Protein AF-G0UWY9-F1 (afdb_monomer_lite)

InterPro domains:
  IPR032396 Spindle assembly abnormal protein 6, N-terminal [PF16531] (124-252)
  IPR038558 SAS-6, N-terminal domain superfamily [G3DSA:2.170.210.20] (121-293)

Structure (mmCIF, N/CA/C/O backbone):
data_AF-G0UWY9-F1
#
_entry.id   AF-G0UWY9-F1
#
loop_
_atom_site.group_PDB
_atom_site.id
_atom_site.type_symbol
_atom_site.label_atom_id
_atom_site.label_alt_id
_atom_site.label_comp_id
_atom_site.label_asym_id
_atom_site.label_entity_id
_atom_site.label_seq_id
_atom_site.pdbx_PDB_ins_code
_atom_site.Cartn_x
_atom_site.Cartn_y
_atom_site.Cartn_z
_atom_site.occupancy
_atom_site.B_iso_or_equiv
_atom_site.auth_seq_id
_atom_site.auth_comp_id
_atom_site.auth_asym_id
_atom_site.auth_atom_id
_atom_site.pdbx_PDB_model_num
ATOM 1 N N . MET A 1 1 ? -26.615 41.313 -4.614 1.00 36.91 1 MET A N 1
ATOM 2 C CA . MET A 1 1 ? -27.570 40.581 -3.749 1.00 36.91 1 MET A CA 1
ATOM 3 C C . MET A 1 1 ? -27.074 39.140 -3.679 1.00 36.91 1 MET A C 1
ATOM 5 O O . MET A 1 1 ? -27.216 38.441 -4.663 1.00 36.91 1 MET A O 1
ATOM 9 N N . SER A 1 2 ? -26.156 38.782 -2.776 1.00 31.06 2 SER A N 1
ATOM 10 C CA . SER A 1 2 ? -26.324 38.534 -1.326 1.00 31.06 2 SER A CA 1
ATOM 11 C C . SER A 1 2 ? -27.225 37.330 -1.018 1.00 31.06 2 SER A C 1
ATOM 13 O O . SER A 1 2 ? -28.438 37.465 -1.131 1.00 31.06 2 SER A O 1
ATOM 15 N N . LEU A 1 3 ? -26.618 36.182 -0.674 1.00 31.25 3 LEU A N 1
ATOM 16 C CA . LEU A 1 3 ? -26.679 35.470 0.628 1.00 31.25 3 LEU A CA 1
ATOM 17 C C . LEU A 1 3 ? -26.165 34.020 0.422 1.00 31.25 3 LEU A C 1
ATOM 19 O O . LEU A 1 3 ? -26.734 33.289 -0.375 1.00 31.25 3 LEU A O 1
ATOM 23 N N . MET A 1 4 ? -24.983 33.610 0.906 1.00 30.27 4 MET A N 1
ATOM 24 C CA . MET A 1 4 ? -24.550 33.293 2.288 1.00 30.27 4 MET A CA 1
ATOM 25 C C . MET A 1 4 ? -25.177 32.036 2.918 1.00 30.27 4 MET A C 1
ATOM 27 O O . MET A 1 4 ? -26.350 32.054 3.278 1.00 30.27 4 MET A O 1
ATOM 31 N N . ARG A 1 5 ? -24.328 31.018 3.152 1.00 30.06 5 ARG A N 1
ATOM 32 C CA . ARG A 1 5 ? -24.195 30.149 4.353 1.00 30.06 5 ARG A CA 1
ATOM 33 C C . ARG A 1 5 ? -23.149 29.058 4.049 1.00 30.06 5 ARG A C 1
ATOM 35 O O . ARG A 1 5 ? -23.199 28.510 2.960 1.00 30.06 5 ARG A O 1
ATOM 42 N N . SER A 1 6 ? -22.224 28.621 4.901 1.00 30.06 6 SER A N 1
ATOM 43 C CA . SER A 1 6 ? -21.611 29.110 6.145 1.00 30.06 6 SER A CA 1
ATOM 44 C C . SER A 1 6 ? -20.639 27.997 6.573 1.00 30.06 6 SER A C 1
ATOM 46 O O . SER A 1 6 ? -21.105 26.962 7.045 1.00 30.06 6 SER A O 1
ATOM 48 N N . ASP A 1 7 ? -19.330 28.198 6.401 1.00 27.45 7 ASP A N 1
ATOM 49 C CA . ASP A 1 7 ? -18.283 27.293 6.898 1.00 27.45 7 ASP A CA 1
ATOM 50 C C . ASP A 1 7 ? -17.826 27.734 8.293 1.00 27.45 7 ASP A C 1
ATOM 52 O O . ASP A 1 7 ? -17.355 28.859 8.481 1.00 27.45 7 ASP A O 1
ATOM 56 N N . LEU A 1 8 ? -17.930 26.832 9.272 1.00 25.41 8 LEU A N 1
ATOM 57 C CA . LEU A 1 8 ? -17.234 26.954 10.550 1.00 25.41 8 LEU A CA 1
ATOM 58 C C . LEU A 1 8 ? -15.781 26.490 10.367 1.00 25.41 8 LEU A C 1
ATOM 60 O O . LEU A 1 8 ? -15.515 25.296 10.256 1.00 25.41 8 LEU A O 1
ATOM 64 N N . ARG A 1 9 ? -14.832 27.431 10.395 1.00 27.50 9 ARG A N 1
ATOM 65 C CA . ARG A 1 9 ? -13.407 27.147 10.617 1.00 27.50 9 ARG A CA 1
ATOM 66 C C . ARG A 1 9 ? -13.037 27.500 12.051 1.00 27.50 9 ARG A C 1
ATOM 68 O O . ARG A 1 9 ? -13.153 28.652 12.464 1.00 27.50 9 ARG A O 1
ATOM 75 N N . VAL A 1 10 ? -12.553 26.506 12.788 1.00 25.80 10 VAL A N 1
ATOM 76 C CA . VAL A 1 10 ? -11.859 26.704 14.061 1.00 25.80 10 VAL A CA 1
ATOM 77 C C . VAL A 1 10 ? -10.438 27.174 13.746 1.00 25.80 10 VAL A C 1
ATOM 79 O O . VAL A 1 10 ? -9.642 26.448 13.158 1.00 25.80 10 VAL A O 1
ATOM 82 N N . PHE A 1 11 ? -10.148 28.421 14.110 1.00 23.73 11 PHE A N 1
ATOM 83 C CA . PHE A 1 11 ? -8.813 29.010 14.111 1.00 23.73 11 PHE A CA 1
ATOM 84 C C . PHE A 1 11 ? -8.042 28.510 15.338 1.00 23.73 11 PHE A C 1
ATOM 86 O O . PHE A 1 11 ? -8.455 28.770 16.467 1.00 23.73 11 PHE A O 1
ATOM 93 N N . VAL A 1 12 ? -6.881 27.890 15.132 1.00 25.97 12 VAL A N 1
ATOM 94 C CA . VAL A 1 12 ? -5.805 27.908 16.130 1.00 25.97 12 VAL A CA 1
ATOM 95 C C . VAL A 1 12 ? -4.639 28.671 15.519 1.00 25.97 12 VAL A C 1
ATOM 97 O O . VAL A 1 12 ? -4.024 28.257 14.543 1.00 25.97 12 VAL A O 1
ATOM 100 N N . SER A 1 13 ? -4.418 29.852 16.086 1.00 25.11 13 SER A N 1
ATOM 101 C CA . SER A 1 13 ? -3.335 30.778 15.787 1.00 25.11 13 SER A CA 1
ATOM 102 C C . SER A 1 13 ? -2.080 30.344 16.535 1.00 25.11 13 SER A C 1
ATOM 104 O O . SER A 1 13 ? -2.123 30.194 17.756 1.00 25.11 13 SER A O 1
ATOM 106 N N . LEU A 1 14 ? -0.955 30.209 15.834 1.00 27.58 14 LEU A N 1
ATOM 107 C CA . LEU A 1 14 ? 0.362 30.321 16.449 1.00 27.58 14 LEU A CA 1
ATOM 108 C C . LEU A 1 14 ? 1.242 31.221 15.583 1.00 27.58 14 LEU A C 1
ATOM 110 O O . LEU A 1 14 ? 1.467 30.996 14.398 1.00 27.58 14 LEU A O 1
ATOM 114 N N . LYS A 1 15 ? 1.631 32.318 16.229 1.00 26.02 15 LYS A N 1
ATOM 115 C CA . LYS A 1 15 ? 2.361 33.472 15.722 1.00 26.02 15 LYS A CA 1
ATOM 116 C C . LYS A 1 15 ? 3.745 33.099 15.185 1.00 26.02 15 LYS A C 1
ATOM 118 O O . LYS A 1 15 ? 4.505 32.393 15.836 1.00 26.02 15 LYS A O 1
ATOM 123 N N . THR A 1 16 ? 4.061 33.708 14.046 1.00 27.83 16 THR A N 1
ATOM 124 C CA . THR A 1 16 ? 5.343 34.332 13.676 1.00 27.83 16 THR A CA 1
ATOM 125 C C . THR A 1 16 ? 6.448 34.313 14.741 1.00 27.83 16 THR A C 1
ATOM 127 O O . THR A 1 16 ? 6.299 34.945 15.790 1.00 27.83 16 THR A O 1
ATOM 130 N N . PHE A 1 17 ? 7.609 33.748 14.396 1.00 24.89 17 PHE A N 1
ATOM 131 C CA . PHE A 1 17 ? 8.891 34.177 14.954 1.00 24.89 17 PHE A CA 1
ATOM 132 C C . PHE A 1 17 ? 9.860 34.513 13.818 1.00 24.89 17 PHE A C 1
ATOM 134 O O . PHE A 1 17 ? 10.063 33.746 12.882 1.00 24.89 17 PHE A O 1
ATOM 141 N N . THR A 1 18 ? 10.366 35.735 13.888 1.00 29.23 18 THR A N 1
ATOM 142 C CA . THR A 1 18 ? 11.193 36.436 12.914 1.00 29.23 18 THR A CA 1
ATOM 143 C C . THR A 1 18 ? 12.657 36.016 12.976 1.00 29.23 18 THR A C 1
ATOM 145 O O . THR A 1 18 ? 13.175 35.697 14.043 1.00 29.23 18 THR A O 1
ATOM 148 N N . HIS A 1 19 ? 13.314 36.121 11.819 1.00 25.02 19 HIS A N 1
ATOM 149 C CA . HIS A 1 19 ? 14.759 36.180 11.598 1.00 25.02 19 HIS A CA 1
ATOM 150 C C . HIS A 1 19 ? 15.578 36.749 12.770 1.00 25.02 19 HIS A C 1
ATOM 152 O O . HIS A 1 19 ? 15.419 37.916 13.125 1.00 25.02 19 HIS A O 1
ATOM 158 N N . THR A 1 20 ? 16.583 35.995 13.217 1.00 27.75 20 THR A N 1
ATOM 159 C CA . THR A 1 20 ? 17.831 36.557 13.748 1.00 27.75 20 THR A CA 1
ATOM 160 C C . THR A 1 20 ? 19.031 35.757 13.243 1.00 27.75 20 THR A C 1
ATOM 162 O O . THR A 1 20 ? 19.177 34.560 13.470 1.00 27.75 20 THR A O 1
ATOM 165 N N . HIS A 1 21 ? 19.888 36.467 12.512 1.00 26.27 21 HIS A N 1
ATOM 166 C CA . HIS A 1 21 ? 21.248 36.089 12.147 1.00 26.27 21 HIS A CA 1
ATOM 167 C C . HIS A 1 21 ? 22.062 35.788 13.415 1.00 26.27 21 HIS A C 1
ATOM 169 O O . HIS A 1 21 ? 22.180 36.660 14.275 1.00 26.27 21 HIS A O 1
ATOM 175 N N . PHE A 1 22 ? 22.703 34.621 13.496 1.00 25.95 22 PHE A N 1
ATOM 176 C CA . PHE A 1 22 ? 23.832 34.410 14.402 1.00 25.95 22 PHE A CA 1
ATOM 177 C C . PHE A 1 22 ? 24.992 33.772 13.641 1.00 25.95 22 PHE A C 1
ATOM 179 O O . PHE A 1 22 ? 24.919 32.650 13.152 1.00 25.95 22 PHE A O 1
ATOM 186 N N . SER A 1 23 ? 26.055 34.561 13.510 1.00 23.06 23 SER A N 1
ATOM 187 C CA . SER A 1 23 ? 27.362 34.176 12.995 1.00 23.06 23 SER A CA 1
ATOM 188 C C . SER A 1 23 ? 28.201 33.685 14.170 1.00 23.06 23 SER A C 1
ATOM 190 O O . SER A 1 23 ? 28.315 34.401 15.165 1.00 23.06 23 SER A O 1
ATOM 192 N N . PHE A 1 24 ? 28.802 32.501 14.063 1.00 25.95 24 PHE A N 1
ATOM 193 C CA . PHE A 1 24 ? 29.883 32.099 14.958 1.00 25.95 24 PHE A CA 1
ATOM 194 C C . PHE A 1 24 ? 31.107 31.683 14.147 1.00 25.95 24 PHE A C 1
ATOM 196 O O . PHE A 1 24 ? 31.077 30.759 13.337 1.00 25.95 24 PHE A O 1
ATOM 203 N N . LYS A 1 25 ? 32.178 32.449 14.365 1.00 24.44 25 LYS A N 1
ATOM 204 C CA . LYS A 1 25 ? 33.522 32.249 13.832 1.00 24.44 25 LYS A CA 1
ATOM 205 C C . LYS A 1 25 ? 34.174 31.021 14.466 1.00 24.44 25 LYS A C 1
ATOM 207 O O . LYS A 1 25 ? 34.075 30.792 15.667 1.00 24.44 25 LYS A O 1
ATOM 212 N N . SER A 1 26 ? 34.902 30.307 13.622 1.00 27.34 26 SER A N 1
ATOM 213 C CA . SER A 1 26 ? 35.856 29.241 13.910 1.00 27.34 26 SER A CA 1
ATOM 214 C C . SER A 1 26 ? 37.043 29.685 14.772 1.00 27.34 26 SER A C 1
ATOM 216 O O . SER A 1 26 ? 37.615 30.738 14.490 1.00 27.34 26 SER A O 1
ATOM 218 N N . THR A 1 27 ? 37.532 28.794 15.637 1.00 30.12 27 THR A N 1
ATOM 219 C CA . THR A 1 27 ? 38.975 28.531 15.826 1.00 30.12 27 THR A CA 1
ATOM 220 C C . THR A 1 27 ? 39.207 27.082 16.309 1.00 30.12 27 THR A C 1
ATOM 222 O O . THR A 1 27 ? 38.419 26.583 17.111 1.00 30.12 27 THR A O 1
ATOM 225 N N . PRO A 1 28 ? 40.258 26.387 15.822 1.00 34.84 28 PRO A N 1
ATOM 226 C CA . PRO A 1 28 ? 40.617 25.007 16.187 1.00 34.84 28 PRO A CA 1
ATOM 227 C C . PRO A 1 28 ? 41.744 24.972 17.235 1.00 34.84 28 PRO A C 1
ATOM 229 O O . PRO A 1 28 ? 42.422 25.982 17.371 1.00 34.84 28 PRO A O 1
ATOM 232 N N . LEU A 1 29 ? 41.990 23.833 17.911 1.00 31.11 29 LEU A N 1
ATOM 233 C CA . LEU A 1 29 ? 43.276 23.439 18.545 1.00 31.11 29 LEU A CA 1
ATOM 234 C C . LEU A 1 29 ? 43.200 21.978 19.112 1.00 31.11 29 LEU A C 1
ATOM 236 O O . LEU A 1 29 ? 42.114 21.402 19.074 1.00 31.11 29 LEU A O 1
ATOM 240 N N . PRO A 1 30 ? 44.309 21.306 19.519 1.00 34.16 30 PRO A N 1
ATOM 241 C CA . PRO A 1 30 ? 44.785 20.084 18.854 1.00 34.16 30 PRO A CA 1
ATOM 242 C C . PRO A 1 30 ? 44.953 18.823 19.748 1.00 34.16 30 PRO A C 1
ATOM 244 O O . PRO A 1 30 ? 44.785 18.860 20.960 1.00 34.16 30 PRO A O 1
ATOM 247 N N . PHE A 1 31 ? 45.328 17.719 19.081 1.00 27.53 31 PHE A N 1
ATOM 248 C CA . PHE A 1 31 ? 45.996 16.473 19.518 1.00 27.53 31 PHE A CA 1
ATOM 249 C C . PHE A 1 31 ? 46.401 16.283 20.998 1.00 27.53 31 PHE A C 1
ATOM 251 O O . PHE A 1 31 ? 47.229 17.036 21.503 1.00 27.53 31 PHE A O 1
ATOM 258 N N . LEU A 1 32 ? 46.054 15.113 21.572 1.00 29.73 32 LEU A N 1
ATOM 259 C CA . LEU A 1 32 ? 47.040 14.148 22.106 1.00 29.73 32 LEU A CA 1
ATOM 260 C C . LEU A 1 32 ? 46.450 12.756 22.436 1.00 29.73 32 LEU A C 1
ATOM 262 O O . LEU A 1 32 ? 45.406 12.613 23.060 1.00 29.73 32 LEU A O 1
ATOM 266 N N . ASN A 1 33 ? 47.207 11.752 21.985 1.00 25.34 33 ASN A N 1
ATOM 267 C CA . ASN A 1 33 ? 47.251 10.318 22.303 1.00 25.34 33 ASN A CA 1
ATOM 268 C C . ASN A 1 33 ? 46.718 9.859 23.678 1.00 25.34 33 ASN A C 1
ATOM 270 O O . ASN A 1 33 ? 47.153 10.370 24.705 1.00 25.34 33 ASN A O 1
ATOM 274 N N . SER A 1 34 ? 46.016 8.717 23.697 1.00 26.45 34 SER A N 1
ATOM 275 C CA . SER A 1 34 ? 46.290 7.656 24.681 1.00 26.45 34 SER A CA 1
ATOM 276 C C . SER A 1 34 ? 45.762 6.292 24.220 1.00 26.45 34 SER A C 1
ATOM 278 O O . SER A 1 34 ? 44.611 6.145 23.817 1.00 26.45 34 SER A O 1
ATOM 280 N N . ARG A 1 35 ? 46.644 5.290 24.289 1.00 25.66 35 ARG A N 1
ATOM 281 C CA . ARG A 1 35 ? 46.351 3.855 24.194 1.00 25.66 35 ARG A CA 1
ATOM 282 C C . ARG A 1 35 ? 45.621 3.412 25.471 1.00 25.66 35 ARG A C 1
ATOM 284 O O . ARG A 1 35 ? 46.006 3.872 26.535 1.00 25.66 35 ARG A O 1
ATOM 291 N N . TYR A 1 36 ? 44.674 2.475 25.383 1.00 28.45 36 TYR A N 1
ATOM 292 C CA . TYR A 1 36 ? 44.737 1.145 26.026 1.00 28.45 36 TYR A CA 1
ATOM 293 C C . TYR A 1 36 ? 43.405 0.369 25.915 1.00 28.45 36 TYR A C 1
ATOM 295 O O . TYR A 1 36 ? 42.333 0.901 26.166 1.00 28.45 36 TYR A O 1
ATOM 303 N N . ALA A 1 37 ? 43.565 -0.922 25.596 1.00 27.78 37 ALA A N 1
ATOM 304 C CA . ALA A 1 37 ? 42.805 -2.096 26.048 1.00 27.78 37 ALA A CA 1
ATOM 305 C C . ALA A 1 37 ? 41.308 -2.271 25.699 1.00 27.78 37 ALA A C 1
ATOM 307 O O . ALA A 1 37 ? 40.407 -1.918 26.449 1.00 27.78 37 ALA A O 1
ATOM 308 N N . SER A 1 38 ? 41.101 -2.971 24.578 1.00 25.62 38 SER A N 1
ATOM 309 C CA . SER A 1 38 ? 40.344 -4.232 24.425 1.00 25.62 38 SER A CA 1
ATOM 310 C C . SER A 1 38 ? 39.543 -4.759 25.631 1.00 25.62 38 SER A C 1
ATOM 312 O O . SER A 1 38 ? 40.122 -5.136 26.648 1.00 25.62 38 SER A O 1
ATOM 314 N N . LEU A 1 39 ? 38.234 -4.945 25.427 1.00 25.91 39 LEU A N 1
ATOM 315 C CA . LEU A 1 39 ? 37.431 -5.979 26.082 1.00 25.91 39 LEU A CA 1
ATOM 316 C C . LEU A 1 39 ? 36.555 -6.660 25.022 1.00 25.91 39 LEU A C 1
ATOM 318 O O . LEU A 1 39 ? 35.632 -6.069 24.464 1.00 25.91 39 LEU A O 1
ATOM 322 N N . HIS A 1 40 ? 36.900 -7.914 24.737 1.00 26.16 40 HIS A N 1
ATOM 323 C CA . HIS A 1 40 ? 36.117 -8.852 23.943 1.00 26.16 40 HIS A CA 1
ATOM 324 C C . HIS A 1 40 ? 34.846 -9.252 24.704 1.00 26.16 40 HIS A C 1
ATOM 326 O O . HIS A 1 40 ? 34.928 -9.747 25.826 1.00 26.16 40 HIS A O 1
ATOM 332 N N . TYR A 1 41 ? 33.687 -9.118 24.062 1.00 24.81 41 TYR A N 1
ATOM 333 C CA . TYR A 1 41 ? 32.472 -9.847 24.425 1.00 24.81 41 TYR A CA 1
ATOM 334 C C . TYR A 1 41 ? 32.408 -11.099 23.548 1.00 24.81 41 TYR A C 1
ATOM 336 O O . TYR A 1 41 ? 32.354 -10.995 22.323 1.00 24.81 41 TYR A O 1
ATOM 344 N N . THR A 1 42 ? 32.445 -12.278 24.167 1.00 27.91 42 THR A N 1
ATOM 345 C CA . THR A 1 42 ? 32.140 -13.548 23.499 1.00 27.91 42 THR A CA 1
ATOM 346 C C . THR A 1 42 ? 30.940 -14.195 24.173 1.00 27.91 42 THR A C 1
ATOM 348 O O . THR A 1 42 ? 30.778 -14.168 25.390 1.00 27.91 42 THR A O 1
ATOM 351 N N . SER A 1 43 ? 30.075 -14.690 23.301 1.00 27.62 43 SER A N 1
ATOM 352 C CA . SER A 1 43 ? 28.828 -15.413 23.497 1.00 27.62 43 SER A CA 1
ATOM 353 C C . SER A 1 43 ? 28.983 -16.671 24.351 1.00 27.62 43 SER A C 1
ATOM 355 O O . SER A 1 43 ? 29.932 -17.428 24.160 1.00 27.62 43 SER A O 1
ATOM 357 N N . PHE A 1 44 ? 27.993 -16.938 25.202 1.00 25.52 44 PHE A N 1
ATOM 358 C CA . PHE A 1 44 ? 27.823 -18.209 25.901 1.00 25.52 44 PHE A CA 1
ATOM 359 C C . PHE A 1 44 ? 26.504 -18.848 25.447 1.00 25.52 44 PHE A C 1
ATOM 361 O O . PHE A 1 44 ? 25.437 -18.512 25.948 1.00 25.52 44 PHE A O 1
ATOM 368 N N . ASP A 1 45 ? 26.610 -19.756 24.480 1.00 25.81 45 ASP A N 1
ATOM 369 C CA . ASP A 1 45 ? 25.635 -20.805 24.181 1.00 25.81 45 ASP A CA 1
ATOM 370 C C . ASP A 1 45 ? 26.358 -22.131 24.411 1.00 25.81 45 ASP A C 1
ATOM 372 O O . ASP A 1 45 ? 27.441 -22.316 23.856 1.00 25.81 45 ASP A O 1
ATOM 376 N N . SER A 1 46 ? 25.788 -23.031 25.220 1.00 30.23 46 SER A N 1
ATOM 377 C CA . SER A 1 46 ? 25.910 -24.497 25.087 1.00 30.23 46 SER A CA 1
ATOM 378 C C . SER A 1 46 ? 25.149 -25.216 26.205 1.00 30.23 46 SER A C 1
ATOM 380 O O . SER A 1 46 ? 25.572 -25.256 27.360 1.00 30.23 46 SER A O 1
ATOM 382 N N . PHE A 1 47 ? 24.032 -25.830 25.818 1.00 27.78 47 PHE A N 1
ATOM 383 C CA . PHE A 1 47 ? 23.336 -26.884 26.549 1.00 27.78 47 PHE A CA 1
ATOM 384 C C . PHE A 1 47 ? 24.203 -28.154 26.576 1.00 27.78 47 PHE A C 1
ATOM 386 O O . PHE A 1 47 ? 24.500 -28.729 25.531 1.00 27.78 47 PHE A O 1
ATOM 393 N N . GLY A 1 48 ? 24.584 -28.603 27.773 1.00 27.00 48 GLY A N 1
ATOM 394 C CA . GLY A 1 48 ? 25.235 -29.892 28.005 1.00 27.00 48 GLY A CA 1
ATOM 395 C C . GLY A 1 48 ? 24.251 -30.900 28.595 1.00 27.00 48 GLY A C 1
ATOM 396 O O . GLY A 1 48 ? 23.720 -30.693 29.684 1.00 27.00 48 GLY A O 1
ATOM 397 N N . ALA A 1 49 ? 24.017 -31.990 27.867 1.00 28.72 49 ALA A N 1
ATOM 398 C CA . ALA A 1 49 ? 23.287 -33.164 28.323 1.00 28.72 49 ALA A CA 1
ATOM 399 C C . ALA A 1 49 ? 24.032 -33.869 29.472 1.00 28.72 49 ALA A C 1
ATOM 401 O O . ALA A 1 49 ? 25.245 -34.061 29.394 1.00 28.72 49 ALA A O 1
ATOM 402 N N . PHE A 1 50 ? 23.307 -34.306 30.507 1.00 24.73 50 PHE A N 1
ATOM 403 C CA . PHE A 1 50 ? 23.856 -35.134 31.584 1.00 24.73 50 PHE A CA 1
ATOM 404 C C . PHE A 1 50 ? 23.051 -36.430 31.724 1.00 24.73 50 PHE A C 1
ATOM 406 O O . PHE A 1 50 ? 21.860 -36.419 32.035 1.00 24.73 50 PHE A O 1
ATOM 413 N N . GLN A 1 51 ? 23.725 -37.549 31.451 1.00 27.03 51 GLN A N 1
ATOM 414 C CA . GLN A 1 51 ? 23.252 -38.910 31.687 1.00 27.03 51 GLN A CA 1
ATOM 415 C C . GLN A 1 51 ? 23.174 -39.198 33.191 1.00 27.03 51 GLN A C 1
ATOM 417 O O . GLN A 1 51 ? 24.097 -38.895 33.945 1.00 27.03 51 GLN A O 1
ATOM 422 N N . ILE A 1 52 ? 22.096 -39.861 33.612 1.00 28.34 52 ILE A N 1
ATOM 423 C CA . ILE A 1 52 ? 21.933 -40.401 34.963 1.00 28.34 52 ILE A CA 1
ATOM 424 C C . ILE A 1 52 ? 22.424 -41.851 34.955 1.00 28.34 52 ILE A C 1
ATOM 426 O O . ILE A 1 52 ? 21.868 -42.695 34.255 1.00 28.34 52 ILE A O 1
ATOM 430 N N . SER A 1 53 ? 23.455 -42.134 35.754 1.00 24.94 53 SER A N 1
ATOM 431 C CA . SER A 1 53 ? 23.877 -43.492 36.106 1.00 24.94 53 SER A CA 1
ATOM 432 C C . SER A 1 53 ? 23.458 -43.801 37.545 1.00 24.94 53 SER A C 1
ATOM 434 O O . SER A 1 53 ? 23.614 -42.982 38.449 1.00 24.94 53 SER A O 1
ATOM 436 N N . SER A 1 54 ? 22.919 -44.998 37.733 1.00 30.62 54 SER A N 1
ATOM 437 C CA . SER A 1 54 ? 22.424 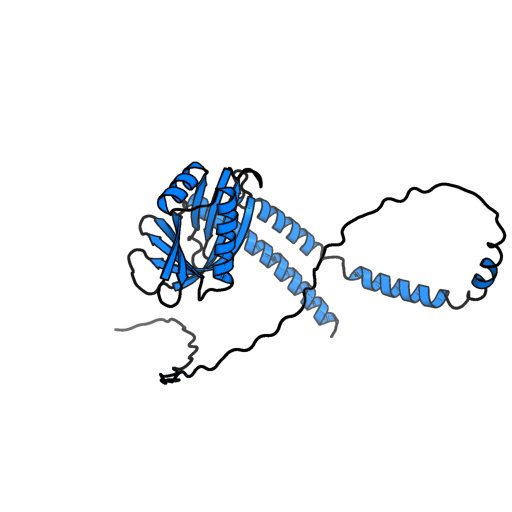-45.570 38.981 1.00 30.62 54 SER A CA 1
ATOM 438 C C . SER A 1 54 ? 23.539 -46.000 39.941 1.00 30.62 54 SER A C 1
ATOM 440 O O . SER A 1 54 ? 24.423 -46.755 39.533 1.00 30.62 54 SER A O 1
ATOM 442 N N . ARG A 1 55 ? 23.413 -45.698 41.244 1.00 26.62 55 ARG A N 1
ATOM 443 C CA . ARG A 1 55 ? 23.851 -46.619 42.313 1.00 26.62 55 ARG A CA 1
ATOM 444 C C . ARG A 1 55 ? 23.238 -46.284 43.678 1.00 26.62 55 ARG A C 1
ATOM 446 O O . ARG A 1 55 ? 23.127 -45.130 44.065 1.00 26.62 55 ARG A O 1
ATOM 453 N N . TRP A 1 56 ? 22.827 -47.346 44.361 1.00 33.31 56 TRP A N 1
ATOM 454 C CA . TRP A 1 56 ? 22.124 -47.416 45.642 1.00 33.31 56 TRP A CA 1
ATOM 455 C C . TRP A 1 56 ? 22.999 -47.030 46.845 1.00 33.31 56 TRP A C 1
ATOM 457 O O . TRP A 1 56 ? 24.173 -47.382 46.834 1.00 33.31 56 TRP A O 1
ATOM 467 N N . HIS A 1 57 ? 22.410 -46.443 47.904 1.00 32.19 57 HIS A N 1
ATOM 468 C CA . HIS A 1 57 ? 22.625 -46.862 49.306 1.00 32.19 57 HIS A CA 1
ATOM 469 C C . HIS A 1 57 ? 21.631 -46.222 50.317 1.00 32.19 57 HIS A C 1
ATOM 471 O O . HIS A 1 57 ? 21.621 -45.017 50.532 1.00 32.19 57 HIS A O 1
ATOM 477 N N . THR A 1 58 ? 20.875 -47.110 50.984 1.00 42.84 58 THR A N 1
ATOM 478 C CA . THR A 1 58 ? 20.345 -47.115 52.379 1.00 42.84 58 THR A CA 1
ATOM 479 C C . THR A 1 58 ? 19.284 -46.106 52.891 1.00 42.84 58 THR A C 1
ATOM 481 O O . THR A 1 58 ? 19.447 -44.902 52.715 1.00 42.84 58 THR A O 1
ATOM 484 N N . PRO A 1 59 ? 18.247 -46.569 53.642 1.00 43.94 59 PRO A N 1
ATOM 485 C CA . PRO A 1 59 ? 17.174 -45.743 54.200 1.00 43.94 59 PRO A CA 1
ATOM 486 C C . PRO A 1 59 ? 17.290 -45.601 55.730 1.00 43.94 59 PRO A C 1
ATOM 488 O O . PRO A 1 59 ? 16.868 -46.490 56.462 1.00 43.94 59 PRO A O 1
ATOM 491 N N . VAL A 1 60 ? 17.840 -44.498 56.248 1.00 47.06 60 VAL A N 1
ATOM 492 C CA . VAL A 1 60 ? 17.764 -44.209 57.705 1.00 47.06 60 VAL A CA 1
ATOM 493 C C . VAL A 1 60 ? 17.448 -42.737 58.022 1.00 47.06 60 VAL A C 1
ATOM 495 O O . VAL A 1 60 ? 17.143 -42.394 59.156 1.00 47.06 60 VAL A O 1
ATOM 498 N N . THR A 1 61 ? 17.385 -41.840 57.039 1.00 46.44 61 THR A N 1
ATOM 499 C CA . THR A 1 61 ? 17.174 -40.399 57.295 1.00 46.44 61 THR A CA 1
ATOM 500 C C . THR A 1 61 ? 15.730 -39.909 57.138 1.00 46.44 61 THR A C 1
ATOM 502 O O . THR A 1 61 ? 15.464 -38.733 57.374 1.00 46.44 61 THR A O 1
ATOM 505 N N . LEU A 1 62 ? 14.766 -40.780 56.812 1.00 42.66 62 LEU A N 1
ATOM 506 C CA . LEU A 1 62 ? 13.376 -40.361 56.555 1.00 42.66 62 LEU A CA 1
ATOM 507 C C . LEU A 1 62 ? 12.497 -40.218 57.814 1.00 42.66 62 LEU A C 1
ATOM 509 O O . LEU A 1 62 ? 11.430 -39.617 57.749 1.00 42.66 62 LEU A O 1
ATOM 513 N N . ILE A 1 63 ? 12.929 -40.738 58.967 1.00 47.69 63 ILE A N 1
ATOM 514 C CA . ILE A 1 63 ? 12.102 -40.756 60.191 1.00 47.69 63 ILE A CA 1
ATOM 515 C C . ILE A 1 63 ? 12.305 -39.483 61.037 1.00 47.69 63 ILE A C 1
ATOM 517 O O . ILE A 1 63 ? 11.400 -39.063 61.753 1.00 47.69 63 ILE A O 1
ATOM 521 N N . ALA A 1 64 ? 13.437 -38.787 60.888 1.00 43.16 64 ALA A N 1
ATOM 522 C CA . ALA A 1 64 ? 13.724 -37.568 61.653 1.00 43.16 64 ALA A CA 1
ATOM 523 C C . ALA A 1 64 ? 13.020 -36.305 61.112 1.00 43.16 64 ALA A C 1
ATOM 525 O O . ALA A 1 64 ? 12.814 -35.350 61.855 1.00 43.16 64 ALA A O 1
ATOM 526 N N . LEU A 1 65 ? 12.601 -36.298 59.842 1.00 43.31 65 LEU A N 1
ATOM 527 C CA . LEU A 1 65 ? 11.905 -35.159 59.221 1.00 43.31 65 LEU A CA 1
ATOM 528 C C . LEU A 1 65 ? 10.378 -35.206 59.393 1.00 43.31 65 LEU A C 1
ATOM 530 O O . LEU A 1 65 ? 9.714 -34.181 59.257 1.00 43.31 65 LEU A O 1
ATOM 534 N N . LEU A 1 66 ? 9.818 -36.364 59.762 1.00 44.03 66 LEU A N 1
ATOM 535 C CA . LEU A 1 66 ? 8.373 -36.529 59.951 1.00 44.03 66 LEU A CA 1
ATOM 536 C C . LEU A 1 66 ? 7.877 -36.001 61.311 1.00 44.03 66 LEU A C 1
ATOM 538 O O . LEU A 1 66 ? 6.705 -35.662 61.449 1.00 44.03 66 LEU A O 1
ATOM 542 N N . HIS A 1 67 ? 8.761 -35.873 62.306 1.00 46.72 67 HIS A N 1
ATOM 543 C CA . HIS A 1 67 ? 8.386 -35.404 63.645 1.00 46.72 67 HIS A CA 1
ATOM 544 C C . HIS A 1 67 ? 8.325 -33.875 63.789 1.00 46.72 67 HIS A C 1
ATOM 546 O O . HIS A 1 67 ? 7.660 -33.381 64.697 1.00 46.72 67 HIS A O 1
ATOM 552 N N . ILE A 1 68 ? 8.951 -33.116 62.884 1.00 46.72 68 ILE A N 1
ATOM 553 C CA . ILE A 1 68 ? 8.930 -31.641 62.918 1.00 46.72 68 ILE A CA 1
ATOM 554 C C . ILE A 1 68 ? 7.665 -31.079 62.241 1.00 46.72 68 ILE A C 1
ATOM 556 O O . ILE A 1 68 ? 7.208 -29.992 62.582 1.00 46.72 68 ILE A O 1
ATOM 560 N N . LEU A 1 69 ? 7.023 -31.844 61.352 1.00 45.56 69 LEU A N 1
ATOM 561 C CA . LEU A 1 69 ? 5.800 -31.416 60.658 1.00 45.56 69 LEU A CA 1
ATOM 562 C C . LEU A 1 69 ? 4.506 -31.618 61.468 1.00 45.56 69 LEU A C 1
ATOM 564 O O . LEU A 1 69 ? 3.471 -31.066 61.103 1.00 45.56 69 LEU A O 1
ATOM 568 N N . LEU A 1 70 ? 4.549 -32.353 62.585 1.00 48.34 70 LEU A N 1
ATOM 569 C CA . LEU A 1 70 ? 3.357 -32.692 63.378 1.00 48.34 70 LEU A CA 1
ATOM 570 C C . LEU A 1 70 ? 3.028 -31.707 64.516 1.00 48.34 70 LEU A C 1
ATOM 572 O O . LEU A 1 70 ? 1.979 -31.848 65.137 1.00 48.34 70 LEU A O 1
ATOM 576 N N . PHE A 1 71 ? 3.854 -30.683 64.765 1.00 44.75 71 PHE A N 1
ATOM 577 C CA . PHE A 1 71 ? 3.632 -29.723 65.865 1.00 44.75 71 PHE A CA 1
ATOM 578 C C . PHE A 1 71 ? 3.134 -28.323 65.448 1.00 44.75 71 PHE A C 1
ATOM 580 O O . PHE A 1 71 ? 2.895 -27.483 66.311 1.00 44.75 71 PHE A O 1
ATOM 587 N N . CYS A 1 72 ? 2.890 -28.066 64.157 1.00 44.28 72 CYS A N 1
ATOM 588 C CA . CYS A 1 72 ? 2.389 -26.767 63.660 1.00 44.28 72 CYS A CA 1
ATOM 589 C C . CYS A 1 72 ? 0.936 -26.800 63.142 1.00 44.28 72 CYS A C 1
ATOM 591 O O . CYS A 1 72 ? 0.543 -25.964 62.328 1.00 44.28 72 CYS A O 1
ATOM 593 N N . PHE A 1 73 ? 0.120 -27.751 63.605 1.00 48.56 73 PHE A N 1
ATOM 594 C CA . PHE A 1 73 ? -1.190 -28.044 63.010 1.00 48.56 73 PHE A CA 1
ATOM 595 C C . PHE A 1 73 ? -2.457 -27.367 63.595 1.00 48.56 73 PHE A C 1
ATOM 597 O O . PHE A 1 73 ? -3.542 -27.830 63.247 1.00 48.56 73 PHE A O 1
ATOM 604 N N . PRO A 1 74 ? -2.421 -26.261 64.380 1.00 43.97 74 PRO A N 1
ATOM 605 C CA . PRO A 1 74 ? -3.646 -25.486 64.611 1.00 43.97 74 PRO A CA 1
ATOM 606 C C . PRO A 1 74 ? -3.662 -24.086 63.972 1.00 43.97 74 PRO A C 1
ATOM 608 O O . PRO A 1 74 ? -4.697 -23.433 64.034 1.00 43.97 74 PRO A O 1
ATOM 611 N N . LEU A 1 75 ? -2.585 -23.611 63.324 1.00 46.56 75 LEU A N 1
ATOM 612 C CA . LEU A 1 75 ? -2.584 -22.283 62.670 1.00 46.56 75 LEU A CA 1
ATOM 613 C C . LEU A 1 75 ? -2.812 -22.306 61.146 1.00 46.56 75 LEU A C 1
ATOM 615 O O . LEU A 1 75 ? -3.056 -21.259 60.549 1.00 46.56 75 LEU A O 1
ATOM 619 N N . PHE A 1 76 ? -2.766 -23.474 60.500 1.00 41.50 76 PHE A N 1
ATOM 620 C CA . PHE A 1 76 ? -2.821 -23.565 59.032 1.00 41.50 76 PHE A CA 1
ATOM 621 C C . PHE A 1 76 ? -4.249 -23.614 58.452 1.00 41.50 76 PHE A C 1
ATOM 623 O O . PHE A 1 76 ? -4.470 -23.323 57.275 1.00 41.50 76 PHE A O 1
ATOM 630 N N . THR A 1 77 ? -5.247 -23.923 59.279 1.00 47.50 77 THR A N 1
ATOM 631 C CA . THR A 1 77 ? -6.662 -23.986 58.876 1.00 47.50 77 THR A CA 1
ATOM 632 C C . THR A 1 77 ? -7.343 -22.618 58.804 1.00 47.50 77 THR A C 1
ATOM 634 O O . THR A 1 77 ? -8.375 -22.497 58.152 1.00 47.50 77 THR A O 1
ATOM 637 N N . PHE A 1 78 ? -6.758 -21.563 59.384 1.00 46.03 78 PHE A N 1
ATOM 638 C CA . PHE A 1 78 ? -7.320 -20.207 59.296 1.00 46.03 78 PHE A CA 1
ATOM 639 C C . PHE A 1 78 ? -6.819 -19.425 58.065 1.00 46.03 78 PHE A C 1
ATOM 641 O O . PHE A 1 78 ? -7.534 -18.588 57.521 1.00 46.03 78 PHE A O 1
ATOM 648 N N . ILE A 1 79 ? -5.615 -19.734 57.569 1.00 48.06 79 ILE A N 1
ATOM 649 C CA . ILE A 1 79 ? -5.009 -19.050 56.410 1.00 48.06 79 ILE A CA 1
ATOM 650 C C . ILE A 1 79 ? -5.499 -19.651 55.082 1.00 48.06 79 ILE A C 1
ATOM 652 O O . ILE A 1 79 ? -5.669 -18.934 54.097 1.00 48.06 79 ILE A O 1
ATOM 656 N N . THR A 1 80 ? -5.808 -20.949 55.058 1.00 49.28 80 THR A N 1
ATOM 657 C CA . THR A 1 80 ? -6.311 -21.637 53.857 1.00 49.28 80 THR A CA 1
ATOM 658 C C . THR A 1 80 ? -7.745 -21.237 53.496 1.00 49.28 80 THR A C 1
ATOM 660 O O . THR A 1 80 ? -8.039 -21.092 52.312 1.00 49.28 80 THR A O 1
ATOM 663 N N . GLY A 1 81 ? -8.602 -20.940 54.482 1.00 44.06 81 GLY A N 1
ATOM 664 C CA . GLY A 1 81 ? -9.964 -20.440 54.241 1.00 44.06 81 GLY A CA 1
ATOM 665 C C . GLY A 1 81 ? -10.012 -19.023 53.653 1.00 44.06 81 GLY A C 1
ATOM 666 O O . GLY A 1 81 ? -10.814 -18.745 52.757 1.00 44.06 81 GLY A O 1
ATOM 667 N N . LEU A 1 82 ? -9.110 -18.136 54.094 1.00 45.53 82 LEU A N 1
ATOM 668 C CA . LEU A 1 82 ? -9.020 -16.766 53.577 1.00 45.53 82 LEU A CA 1
ATOM 669 C C . LEU A 1 82 ? -8.435 -16.730 52.154 1.00 45.53 82 LEU A C 1
ATOM 671 O O . LEU A 1 82 ? -8.876 -15.936 51.326 1.00 45.53 82 LEU A O 1
ATOM 675 N N . PHE A 1 83 ? -7.501 -17.636 51.839 1.00 42.47 83 PHE A N 1
ATOM 676 C CA . PHE A 1 83 ? -6.942 -17.764 50.491 1.00 42.47 83 PHE A CA 1
ATOM 677 C C . PHE A 1 83 ? -7.947 -18.342 49.489 1.00 42.47 83 PHE A C 1
ATOM 679 O O . PHE A 1 83 ? -8.012 -17.861 48.362 1.00 42.47 83 PHE A O 1
ATOM 686 N N . THR A 1 84 ? -8.798 -19.298 49.879 1.00 49.16 84 THR A N 1
ATOM 687 C CA . THR A 1 84 ? -9.867 -19.778 48.985 1.00 49.16 84 THR A CA 1
ATOM 688 C C . THR A 1 84 ? -10.935 -18.717 48.721 1.00 49.16 84 THR A C 1
ATOM 690 O O . THR A 1 84 ? -11.408 -18.612 47.594 1.00 49.16 84 THR A O 1
ATOM 693 N N . ALA A 1 85 ? -11.266 -17.864 49.696 1.00 45.31 85 ALA A N 1
ATOM 694 C CA . ALA A 1 85 ? -12.213 -16.767 49.480 1.00 45.31 85 ALA A CA 1
ATOM 695 C C . ALA A 1 85 ? -11.633 -15.652 48.585 1.00 45.31 85 ALA A C 1
ATOM 697 O O . ALA A 1 85 ? -12.340 -15.118 47.729 1.00 45.31 85 ALA A O 1
ATOM 698 N N . LEU A 1 86 ? -10.336 -15.338 48.715 1.00 43.38 86 LEU A N 1
ATOM 699 C CA . LEU A 1 86 ? -9.676 -14.348 47.855 1.00 43.38 86 LEU A CA 1
ATOM 700 C C . LEU A 1 86 ? -9.460 -14.867 46.422 1.00 43.38 86 LEU A C 1
ATOM 702 O O . LEU A 1 86 ? -9.627 -14.112 45.467 1.00 43.38 86 LEU A O 1
ATOM 706 N N . VAL A 1 87 ? -9.141 -16.155 46.250 1.00 42.47 87 VAL A N 1
ATOM 707 C CA . VAL A 1 87 ? -8.956 -16.772 44.924 1.00 42.47 87 VAL A CA 1
ATOM 708 C C . VAL A 1 87 ? -10.291 -16.944 44.191 1.00 42.47 87 VAL A C 1
ATOM 710 O O . VAL A 1 87 ? -10.342 -16.730 42.983 1.00 42.47 87 VAL A O 1
ATOM 713 N N . VAL A 1 88 ? -11.393 -17.225 44.896 1.00 41.41 88 VAL A N 1
ATOM 714 C CA . VAL A 1 88 ? -12.735 -17.289 44.281 1.00 41.41 88 VAL A CA 1
ATOM 715 C C . VAL A 1 88 ? -13.250 -15.897 43.886 1.00 41.41 88 VAL A C 1
ATOM 717 O O . VAL A 1 88 ? -13.906 -15.765 42.856 1.00 41.41 88 VAL A O 1
ATOM 720 N N . SER A 1 89 ? -12.888 -14.841 44.622 1.00 41.22 89 SER A N 1
ATOM 721 C CA . SER A 1 89 ? -13.212 -13.460 44.225 1.00 41.22 89 SER A CA 1
ATOM 722 C C . SER A 1 89 ? -12.354 -12.971 43.043 1.00 41.22 89 SER A C 1
ATOM 724 O O . SER A 1 89 ? -12.837 -12.257 42.168 1.00 41.22 89 SER A O 1
ATOM 726 N N . CYS A 1 90 ? -11.097 -13.424 42.948 1.00 37.09 90 CYS A N 1
ATOM 727 C CA . CYS A 1 90 ? -10.186 -13.054 41.859 1.00 37.09 90 CYS A CA 1
ATOM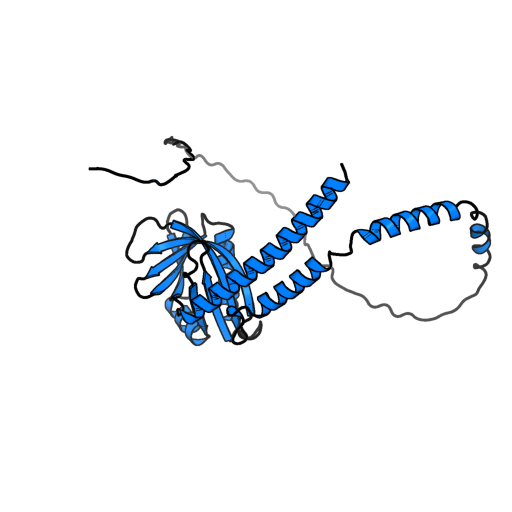 728 C C . CYS A 1 90 ? -10.444 -13.840 40.553 1.00 37.09 90 CYS A C 1
ATOM 730 O O . CYS A 1 90 ? -10.233 -13.317 39.461 1.00 37.09 90 CYS A O 1
ATOM 732 N N . ALA A 1 91 ? -10.982 -15.062 40.637 1.00 34.91 91 ALA A N 1
ATOM 733 C CA . ALA A 1 91 ? -11.374 -15.856 39.466 1.00 34.91 91 ALA A CA 1
ATOM 734 C C . ALA A 1 91 ? -12.638 -15.334 38.750 1.00 34.91 91 ALA A C 1
ATOM 736 O O . ALA A 1 91 ? -12.915 -15.739 37.624 1.00 34.91 91 ALA A O 1
ATOM 737 N N . CYS A 1 92 ? -13.396 -14.422 39.367 1.00 37.16 92 CYS A N 1
ATOM 738 C CA . CYS A 1 92 ? -14.596 -13.843 38.756 1.00 37.16 92 CYS A CA 1
ATOM 739 C C . CYS A 1 92 ? -14.289 -12.650 37.822 1.00 37.16 92 CYS A C 1
ATOM 741 O O . CYS A 1 92 ? -15.167 -12.185 37.103 1.00 37.16 92 CYS A O 1
ATOM 743 N N . VAL A 1 93 ? -13.041 -12.159 37.788 1.00 41.16 93 VAL A N 1
ATOM 744 C CA . VAL A 1 93 ? -12.656 -10.968 37.000 1.00 41.16 93 VAL A CA 1
ATOM 745 C C . VAL A 1 93 ? -12.143 -11.315 35.591 1.00 41.16 93 VAL A C 1
ATOM 747 O O . VAL A 1 93 ? -11.944 -10.424 34.771 1.00 41.16 93 VAL A O 1
ATOM 750 N N . THR A 1 94 ? -11.986 -12.597 35.243 1.00 43.59 94 THR A N 1
ATOM 751 C CA . THR A 1 94 ? -11.494 -13.016 33.912 1.00 43.59 94 THR A CA 1
ATOM 752 C C . THR A 1 94 ? -12.494 -13.829 33.091 1.00 43.59 94 THR A C 1
ATOM 754 O O . THR A 1 94 ? -12.114 -14.449 32.099 1.00 43.59 94 THR A O 1
ATOM 757 N N . MET A 1 95 ? -13.786 -13.798 33.428 1.00 46.81 95 MET A N 1
ATOM 758 C CA . MET A 1 95 ? -14.807 -14.159 32.445 1.00 46.81 95 MET A CA 1
ATOM 759 C C . MET A 1 95 ? -15.020 -12.956 31.531 1.00 46.81 95 MET A C 1
ATOM 761 O O . MET A 1 95 ? -15.793 -12.057 31.846 1.00 46.81 95 MET A O 1
ATOM 765 N N . GLY A 1 96 ? -14.280 -12.911 30.419 1.00 57.22 96 GLY A N 1
ATOM 766 C CA . GLY A 1 96 ? -14.571 -11.966 29.344 1.00 57.22 96 GLY A CA 1
ATOM 767 C C . GLY A 1 96 ? -16.055 -12.061 28.992 1.00 57.22 96 GLY A C 1
ATOM 768 O O . GLY A 1 96 ? -16.566 -13.168 28.817 1.00 57.22 96 GLY A O 1
ATOM 769 N N . ASP A 1 97 ? -16.743 -10.916 28.957 1.00 74.94 97 ASP A N 1
ATOM 770 C CA . ASP A 1 97 ? -18.171 -10.836 28.642 1.00 74.94 97 ASP A CA 1
ATOM 771 C C . ASP A 1 97 ? -18.478 -11.743 27.433 1.00 74.94 97 ASP A C 1
ATOM 773 O O . ASP A 1 97 ? -17.840 -11.583 26.387 1.00 74.94 97 ASP A O 1
ATOM 777 N N . PRO A 1 98 ? -19.440 -12.684 27.515 1.00 80.62 98 PRO A N 1
ATOM 778 C CA . PRO A 1 98 ? -19.708 -13.637 26.432 1.00 80.62 98 PRO A CA 1
ATOM 779 C C . PRO A 1 98 ? -20.071 -12.929 25.118 1.00 80.62 98 PRO A C 1
ATOM 781 O O . PRO A 1 98 ? -19.801 -13.435 24.030 1.00 80.62 98 PRO A O 1
ATOM 784 N N . LEU A 1 99 ? -20.624 -11.716 25.222 1.00 83.44 99 LEU A N 1
ATOM 785 C CA . LEU A 1 99 ? -20.876 -10.824 24.094 1.00 83.44 99 LEU A CA 1
ATOM 786 C C . LEU A 1 99 ? -19.584 -10.308 23.447 1.00 83.44 99 LEU A C 1
ATOM 788 O O . LEU A 1 99 ? -19.505 -10.260 22.225 1.00 83.44 99 LEU A O 1
ATOM 792 N N . VAL A 1 100 ? -18.567 -9.949 24.234 1.00 85.00 100 VAL A N 1
ATOM 793 C CA . VAL A 1 100 ? -17.265 -9.502 23.713 1.00 85.00 100 VAL A CA 1
ATOM 794 C C . VAL A 1 100 ? -16.567 -10.654 22.996 1.00 85.00 100 VAL A C 1
ATOM 796 O O . VAL A 1 100 ? -16.097 -10.464 21.881 1.00 85.00 100 VAL A O 1
ATOM 799 N N . VAL A 1 101 ? -16.590 -11.861 23.570 1.00 86.94 101 VAL A N 1
ATOM 800 C CA . VAL A 1 101 ? -16.008 -13.061 22.942 1.00 86.94 101 VAL A CA 1
ATOM 801 C C . VAL A 1 101 ? -16.679 -13.376 21.600 1.00 86.94 101 VAL A C 1
ATOM 803 O O . VAL A 1 101 ? -16.003 -13.691 20.620 1.00 86.94 101 VAL A O 1
ATOM 806 N N . GLN A 1 102 ? -18.008 -13.265 21.529 1.00 88.38 102 GLN A N 1
ATOM 807 C CA . GLN A 1 102 ? -18.735 -13.460 20.276 1.00 88.38 102 GLN A CA 1
ATOM 808 C C . GLN A 1 102 ? -18.377 -12.384 19.240 1.00 88.38 102 GLN A C 1
ATOM 810 O O . GLN A 1 102 ? -18.075 -12.719 18.097 1.00 88.38 102 GLN A O 1
ATOM 815 N N . LEU A 1 103 ? -18.340 -11.111 19.639 1.00 88.38 103 LEU A N 1
ATOM 816 C CA . LEU A 1 103 ? -17.969 -10.012 18.746 1.00 88.38 103 LEU A CA 1
ATOM 817 C C . LEU A 1 103 ? -16.522 -10.129 18.244 1.00 88.38 103 LEU A C 1
ATOM 819 O O . LEU A 1 103 ? -16.253 -9.818 17.088 1.00 88.38 103 LEU A O 1
ATOM 823 N N . GLU A 1 104 ? -15.592 -10.607 19.072 1.00 88.50 104 GLU A N 1
ATOM 824 C CA . GLU A 1 104 ? -14.213 -10.897 18.660 1.00 88.50 104 GLU A CA 1
ATOM 825 C C . GLU A 1 104 ? -14.149 -12.020 17.621 1.00 88.50 104 GLU A C 1
ATOM 827 O O . GLU A 1 104 ? -13.369 -11.943 16.669 1.00 88.50 104 GLU A O 1
ATOM 832 N N . LYS A 1 105 ? -14.979 -13.058 17.770 1.00 88.69 105 LYS A N 1
ATOM 833 C CA . LYS A 1 105 ? -15.088 -14.134 16.781 1.00 88.69 105 LYS A CA 1
ATOM 834 C C . LYS A 1 105 ? -15.641 -13.615 15.454 1.00 88.69 105 LYS A C 1
ATOM 836 O O . LYS A 1 105 ? -15.083 -13.934 14.404 1.00 88.69 105 LYS A O 1
ATOM 841 N N . ASP A 1 106 ? -16.688 -12.796 15.509 1.00 87.25 106 ASP A N 1
ATOM 842 C CA . ASP A 1 106 ? -17.287 -12.171 14.328 1.00 87.25 106 ASP A CA 1
ATOM 843 C C . ASP A 1 106 ? -16.285 -11.228 13.642 1.00 87.25 106 ASP A C 1
ATOM 845 O O . ASP A 1 106 ? -16.155 -11.233 12.419 1.00 87.25 106 ASP A O 1
ATOM 849 N N . PHE A 1 107 ? -15.498 -10.480 14.419 1.00 88.69 107 PHE A N 1
ATOM 850 C CA . PHE A 1 107 ? -14.436 -9.619 13.902 1.00 88.69 107 PHE A CA 1
ATOM 851 C C . PHE A 1 107 ? -13.341 -10.411 13.175 1.00 88.69 107 PHE A C 1
ATOM 853 O O . PHE A 1 107 ? -12.986 -10.057 12.053 1.00 88.69 107 PHE A O 1
ATOM 860 N N . ARG A 1 108 ? -12.865 -11.527 13.742 1.00 88.56 108 ARG A N 1
ATOM 861 C CA . ARG A 1 108 ? -11.882 -12.401 13.069 1.00 88.56 108 ARG A CA 1
ATOM 862 C C . ARG A 1 108 ? -12.414 -12.996 11.767 1.00 88.56 108 ARG A C 1
ATOM 864 O O . ARG A 1 108 ? -11.659 -13.134 10.810 1.00 88.56 108 ARG A O 1
ATOM 871 N N . ALA A 1 109 ? -13.698 -13.354 11.721 1.00 88.19 109 ALA A N 1
ATOM 872 C CA . ALA A 1 109 ? -14.324 -13.844 10.494 1.00 88.19 109 ALA A CA 1
ATOM 873 C C . ALA A 1 109 ? -14.336 -12.761 9.402 1.00 88.19 109 ALA A C 1
ATOM 875 O O . ALA A 1 109 ? -14.076 -13.060 8.238 1.00 88.19 109 ALA A O 1
ATOM 876 N N . ILE A 1 110 ? -14.568 -11.500 9.783 1.00 88.12 110 ILE A N 1
ATOM 877 C CA . ILE A 1 110 ? -14.486 -10.367 8.858 1.00 88.12 110 ILE A CA 1
ATOM 878 C C . ILE A 1 110 ? -13.048 -10.182 8.367 1.00 88.12 110 ILE A C 1
ATOM 880 O O . ILE A 1 110 ? -12.852 -10.080 7.162 1.00 88.12 110 ILE A O 1
ATOM 884 N N . GLU A 1 111 ? -12.038 -10.212 9.241 1.00 85.50 111 GLU A N 1
ATOM 885 C CA . GLU A 1 111 ? -10.625 -10.086 8.834 1.00 85.50 111 GLU A CA 1
ATOM 886 C C . GLU A 1 111 ? -10.191 -11.171 7.833 1.00 85.50 111 GLU A C 1
ATOM 888 O O . GLU A 1 111 ? -9.425 -10.900 6.912 1.00 85.50 111 GLU A O 1
ATOM 893 N N . GLN A 1 112 ? -10.716 -12.392 7.960 1.00 85.00 112 GLN A N 1
ATOM 894 C CA . GLN A 1 112 ? -10.464 -13.477 7.000 1.00 85.00 112 GLN A CA 1
ATOM 895 C C . GLN A 1 112 ? -11.133 -13.254 5.637 1.00 85.00 112 GLN A C 1
ATOM 897 O O . GLN A 1 112 ? -10.720 -13.859 4.651 1.00 85.00 112 GLN A O 1
ATOM 902 N N . SER A 1 113 ? -12.147 -12.390 5.576 1.00 86.38 113 SER A N 1
ATOM 903 C CA . SER A 1 113 ? -12.834 -11.995 4.343 1.00 86.38 113 SER A CA 1
ATOM 904 C C . SER A 1 113 ? -12.232 -10.752 3.676 1.00 86.38 113 SER A C 1
ATOM 906 O O . SER A 1 113 ? -12.857 -10.189 2.780 1.00 86.38 113 SER A O 1
ATOM 908 N N . ASP A 1 114 ? -11.040 -10.308 4.100 1.00 89.31 114 ASP A N 1
ATOM 909 C CA . ASP A 1 114 ? -10.338 -9.188 3.468 1.00 89.31 114 ASP A CA 1
ATOM 910 C C . ASP A 1 114 ? -10.112 -9.490 1.969 1.00 89.31 114 ASP A C 1
ATOM 912 O O . ASP A 1 114 ? -9.390 -10.441 1.645 1.00 89.31 114 ASP A O 1
ATOM 916 N N . PRO A 1 115 ? -10.677 -8.694 1.038 1.00 89.44 115 PRO A N 1
ATOM 917 C CA . PRO A 1 115 ? -10.462 -8.884 -0.396 1.00 89.44 115 PRO A CA 1
ATOM 918 C C . PRO A 1 115 ? -8.982 -8.751 -0.783 1.00 89.44 115 PRO A C 1
ATOM 920 O O . PRO A 1 115 ? -8.553 -9.318 -1.787 1.00 89.44 115 PRO A O 1
ATOM 923 N N . SER A 1 116 ? -8.156 -8.086 0.034 1.00 88.06 116 SER A N 1
ATOM 924 C CA . SER A 1 116 ? -6.708 -8.065 -0.160 1.00 88.06 116 SER A CA 1
ATOM 925 C C . SER A 1 116 ? -6.053 -9.444 0.070 1.00 88.06 116 SER A C 1
ATOM 927 O O . SER A 1 116 ? -4.959 -9.691 -0.423 1.00 88.06 116 SER A O 1
ATOM 929 N N . LEU A 1 117 ? -6.670 -10.384 0.781 1.00 88.56 117 LEU A N 1
ATOM 930 C CA . LEU A 1 117 ? -6.100 -11.727 0.982 1.00 88.56 117 LEU A CA 1
ATOM 931 C C . LEU A 1 117 ? -6.451 -12.708 -0.147 1.00 88.56 117 LEU A C 1
ATOM 933 O O . LEU A 1 117 ? -6.005 -13.858 -0.131 1.00 88.56 117 LEU A O 1
ATOM 937 N N . ALA A 1 118 ? -7.219 -12.257 -1.145 1.00 82.38 118 ALA A N 1
ATOM 938 C CA . ALA A 1 118 ? -7.495 -13.034 -2.344 1.00 82.38 118 ALA A CA 1
ATOM 939 C C . ALA A 1 118 ? -6.195 -13.467 -3.049 1.00 82.38 118 ALA A C 1
ATOM 941 O O . ALA A 1 118 ? -5.138 -12.852 -2.892 1.00 82.38 118 ALA A O 1
ATOM 942 N N . ASP A 1 119 ? -6.277 -14.550 -3.822 1.00 83.56 119 ASP A N 1
ATOM 943 C CA . ASP A 1 119 ? -5.181 -15.116 -4.625 1.00 83.56 119 ASP A CA 1
ATOM 944 C C . ASP A 1 119 ? -3.971 -15.649 -3.832 1.00 83.56 119 ASP A C 1
ATOM 946 O O . ASP A 1 119 ? -2.915 -15.914 -4.406 1.00 83.56 119 ASP A O 1
ATOM 950 N N . GLY A 1 120 ? -4.111 -15.844 -2.516 1.00 88.12 120 GLY A N 1
ATOM 951 C CA . GLY A 1 120 ? -3.063 -16.424 -1.665 1.00 88.12 120 GLY A CA 1
ATOM 952 C C . GLY A 1 120 ? -1.993 -15.427 -1.214 1.00 88.12 120 GLY A C 1
ATOM 953 O O . GLY A 1 120 ? -0.929 -15.829 -0.737 1.00 88.12 120 GLY A O 1
ATOM 954 N N . PHE A 1 121 ? -2.254 -14.126 -1.351 1.00 92.06 121 PHE A N 1
ATOM 955 C CA . PHE A 1 121 ? -1.384 -13.088 -0.814 1.00 92.06 121 PHE A CA 1
ATOM 956 C C . PHE A 1 121 ? -1.436 -13.056 0.718 1.00 92.06 121 PHE A C 1
ATOM 958 O O . PHE A 1 121 ? -2.499 -13.150 1.327 1.00 92.06 121 PHE A O 1
ATOM 965 N N . ARG A 1 122 ? -0.278 -12.847 1.353 1.00 92.19 122 ARG A N 1
ATOM 966 C CA . ARG A 1 122 ? -0.176 -12.590 2.798 1.00 92.19 122 ARG A CA 1
ATOM 967 C C . ARG A 1 122 ? 0.275 -11.162 3.062 1.00 92.19 122 ARG A C 1
ATOM 969 O O . ARG A 1 122 ? 1.214 -10.684 2.420 1.00 92.19 122 ARG A O 1
ATOM 976 N N . VAL A 1 123 ? -0.343 -10.505 4.035 1.00 93.25 123 VAL A N 1
ATOM 977 C CA . VAL A 1 123 ? 0.072 -9.173 4.493 1.00 93.25 123 VAL A CA 1
ATOM 978 C C . VAL A 1 123 ? 1.361 -9.298 5.304 1.00 93.25 123 VAL A C 1
ATOM 980 O O . VAL A 1 123 ? 1.427 -10.057 6.267 1.00 93.25 123 VAL A O 1
ATOM 983 N N . VAL A 1 124 ? 2.389 -8.548 4.912 1.00 94.44 124 VAL A N 1
ATOM 984 C CA . VAL A 1 124 ? 3.677 -8.467 5.627 1.00 94.44 124 VAL A CA 1
ATOM 985 C C . VAL A 1 124 ? 3.910 -7.096 6.254 1.00 94.44 124 VAL A C 1
ATOM 987 O O . VAL A 1 124 ? 4.768 -6.946 7.122 1.00 94.44 124 VAL A O 1
ATOM 990 N N . TYR A 1 125 ? 3.146 -6.092 5.829 1.00 96.25 125 TYR A N 1
ATOM 991 C CA . TYR A 1 125 ? 3.210 -4.739 6.358 1.00 96.25 125 TYR A CA 1
ATOM 992 C C . TYR A 1 125 ? 1.851 -4.062 6.213 1.00 96.25 125 TYR A C 1
ATOM 994 O O . TYR A 1 125 ? 1.238 -4.148 5.154 1.00 96.25 125 TYR A O 1
ATOM 1002 N N . ASP A 1 126 ? 1.402 -3.379 7.257 1.00 95.62 126 ASP A N 1
ATOM 1003 C CA . ASP A 1 126 ? 0.194 -2.555 7.237 1.00 95.62 126 ASP A CA 1
ATOM 1004 C C . ASP A 1 126 ? 0.367 -1.425 8.253 1.00 95.62 126 ASP A C 1
ATOM 1006 O O . ASP A 1 126 ? 0.298 -1.656 9.465 1.00 95.62 126 ASP A O 1
ATOM 1010 N N . ARG A 1 127 ? 0.705 -0.227 7.766 1.00 96.38 127 ARG A N 1
ATOM 1011 C CA . ARG A 1 127 ? 0.901 0.968 8.597 1.00 96.38 127 ARG A CA 1
ATOM 1012 C C . ARG A 1 127 ? 0.516 2.233 7.850 1.00 96.38 127 ARG A C 1
ATOM 1014 O O . ARG A 1 127 ? 0.582 2.299 6.625 1.00 96.38 127 ARG A O 1
ATOM 1021 N N . GLU A 1 128 ? 0.162 3.243 8.626 1.00 95.75 128 GLU A N 1
ATOM 1022 C CA . GLU A 1 128 ? -0.007 4.610 8.156 1.00 95.75 128 GLU A CA 1
ATOM 1023 C C . GLU A 1 128 ? 1.349 5.325 8.106 1.00 95.75 128 GLU A C 1
ATOM 1025 O O . GLU A 1 128 ? 2.169 5.192 9.021 1.00 95.75 128 GLU A O 1
ATOM 1030 N N . ILE A 1 129 ? 1.603 6.039 7.011 1.00 95.69 129 ILE A N 1
ATOM 1031 C CA . ILE A 1 129 ? 2.875 6.694 6.712 1.00 95.69 129 ILE A CA 1
ATOM 1032 C C . ILE A 1 129 ? 2.594 8.139 6.294 1.00 95.69 129 ILE A C 1
ATOM 1034 O O . ILE A 1 129 ? 1.738 8.352 5.432 1.00 95.69 129 ILE A O 1
ATOM 1038 N N . PRO A 1 130 ? 3.318 9.129 6.851 1.00 94.31 130 PRO A N 1
ATOM 1039 C CA . PRO A 1 130 ? 3.205 10.508 6.398 1.00 94.31 130 PRO A CA 1
ATOM 1040 C C . PRO A 1 130 ? 3.680 10.615 4.946 1.00 94.31 130 PRO A C 1
ATOM 1042 O O . PRO A 1 130 ? 4.803 10.225 4.614 1.00 94.31 130 PRO A O 1
ATOM 1045 N N . CYS A 1 131 ? 2.818 11.138 4.085 1.00 93.81 131 CYS A N 1
ATOM 1046 C CA . CYS A 1 131 ? 3.050 11.237 2.657 1.00 93.81 131 CYS A CA 1
ATOM 1047 C C . CYS A 1 131 ? 2.665 12.616 2.137 1.00 93.81 131 CYS A C 1
ATOM 1049 O O . CYS A 1 131 ? 1.613 13.148 2.477 1.00 93.81 131 CYS A O 1
ATOM 1051 N N . GLU A 1 132 ? 3.506 13.190 1.288 1.00 93.19 132 GLU A N 1
ATOM 1052 C CA . GLU A 1 132 ? 3.165 14.403 0.563 1.00 93.19 132 GLU A CA 1
ATOM 1053 C C . GLU A 1 132 ? 2.390 14.051 -0.712 1.00 93.19 132 GLU A C 1
ATOM 1055 O O . GLU A 1 132 ? 2.931 13.449 -1.644 1.00 93.19 132 GLU A O 1
ATOM 1060 N N . MET A 1 133 ? 1.119 14.438 -0.751 1.00 91.50 133 MET A N 1
ATOM 1061 C CA . MET A 1 133 ? 0.231 14.243 -1.891 1.00 91.50 133 MET A CA 1
ATOM 1062 C C . MET A 1 133 ? 0.391 15.381 -2.891 1.00 91.50 133 MET A C 1
ATOM 1064 O O . MET A 1 133 ? 0.181 16.547 -2.556 1.00 91.50 133 MET A O 1
ATOM 1068 N N . ARG A 1 134 ? 0.731 15.044 -4.137 1.00 91.00 134 ARG A N 1
ATOM 1069 C CA . ARG A 1 134 ? 0.883 16.000 -5.241 1.00 91.00 134 ARG A CA 1
ATOM 1070 C C . ARG A 1 134 ? 0.010 15.595 -6.423 1.00 91.00 134 ARG A C 1
ATOM 1072 O O . ARG A 1 134 ? -0.054 14.423 -6.785 1.00 91.00 134 ARG A O 1
ATOM 1079 N N . ALA A 1 135 ? -0.634 16.566 -7.061 1.00 86.88 135 ALA A N 1
ATOM 1080 C CA . ALA A 1 135 ? -1.285 16.347 -8.350 1.00 86.88 135 ALA A CA 1
ATOM 1081 C C . ALA A 1 135 ? -0.253 16.509 -9.474 1.00 86.88 135 ALA A C 1
ATOM 1083 O O . ALA A 1 135 ? 0.578 17.410 -9.413 1.00 86.88 135 ALA A O 1
ATOM 1084 N N . ALA A 1 136 ? -0.312 15.674 -10.512 1.00 79.81 136 ALA A N 1
ATOM 1085 C CA . ALA A 1 136 ? 0.659 15.708 -11.611 1.00 79.81 136 ALA A CA 1
ATOM 1086 C C . ALA A 1 136 ? 0.722 17.059 -12.351 1.00 79.81 136 ALA A C 1
ATOM 1088 O O . ALA A 1 136 ? 1.764 17.404 -12.901 1.00 79.81 136 ALA A O 1
ATOM 1089 N N . GLU A 1 137 ? -0.377 17.817 -12.355 1.00 69.94 137 GLU A N 1
ATOM 1090 C CA . GLU A 1 137 ? -0.491 19.109 -13.046 1.00 69.94 137 GLU A CA 1
ATOM 1091 C C . GLU A 1 137 ? -0.096 20.305 -12.166 1.00 69.94 137 GLU A C 1
ATOM 1093 O O . GLU A 1 137 ? 0.203 21.380 -12.685 1.00 69.94 137 GLU A O 1
ATOM 1098 N N . ASN A 1 138 ? -0.044 20.122 -10.842 1.00 61.31 138 ASN A N 1
ATOM 1099 C CA . ASN A 1 138 ? 0.274 21.189 -9.901 1.00 61.31 138 ASN A CA 1
ATOM 1100 C C . ASN A 1 138 ? 1.665 20.973 -9.308 1.00 61.31 138 ASN A C 1
ATOM 1102 O O . ASN A 1 138 ? 1.845 20.200 -8.371 1.00 61.31 138 ASN A O 1
ATOM 1106 N N . SER A 1 139 ? 2.630 21.760 -9.780 1.00 56.69 139 SER A N 1
ATOM 1107 C CA . SER A 1 139 ? 3.962 21.919 -9.174 1.00 56.69 139 SER A CA 1
ATOM 1108 C C . SER A 1 139 ? 3.941 22.653 -7.818 1.00 56.69 139 SER A C 1
ATOM 1110 O O . SER A 1 139 ? 4.974 23.165 -7.391 1.00 56.69 139 SER A O 1
ATOM 1112 N N . GLY A 1 140 ? 2.767 22.804 -7.198 1.00 57.47 140 GLY A N 1
ATOM 1113 C CA . GLY A 1 140 ? 2.591 23.489 -5.919 1.00 57.47 140 GLY A CA 1
ATOM 1114 C C . GLY A 1 140 ? 2.932 22.599 -4.724 1.00 57.47 140 GLY A C 1
ATOM 1115 O O . GLY A 1 140 ? 3.093 21.387 -4.874 1.00 57.47 140 GLY A O 1
ATOM 1116 N N . ASP A 1 141 ? 3.013 23.218 -3.544 1.00 68.44 141 ASP A N 1
ATOM 1117 C CA . ASP A 1 141 ? 3.218 22.525 -2.269 1.00 68.44 141 ASP A CA 1
ATOM 1118 C C . ASP A 1 141 ? 2.141 21.444 -2.088 1.00 68.44 141 ASP A C 1
ATOM 1120 O O . ASP A 1 141 ? 0.940 21.736 -2.088 1.00 68.44 141 ASP A O 1
ATOM 1124 N N . GLY A 1 142 ? 2.569 20.183 -1.988 1.00 77.19 142 GLY A N 1
ATOM 1125 C CA . GLY A 1 142 ? 1.662 19.068 -1.756 1.00 77.19 142 GLY A CA 1
ATOM 1126 C C . GLY A 1 142 ? 1.069 19.104 -0.348 1.00 77.19 142 GLY A C 1
ATOM 1127 O O . GLY A 1 142 ? 1.621 19.715 0.569 1.00 77.19 142 GLY A O 1
ATOM 1128 N N . SER A 1 143 ? -0.066 18.436 -0.148 1.00 87.31 143 SER A N 1
ATOM 1129 C CA . SER A 1 143 ? -0.640 18.287 1.191 1.00 87.31 143 SER A CA 1
ATOM 1130 C C . SER A 1 143 ? -0.005 17.099 1.904 1.00 87.31 143 SER A C 1
ATOM 1132 O O . SER A 1 143 ? 0.015 15.993 1.366 1.00 87.31 143 SER A O 1
ATOM 1134 N N . LEU A 1 144 ? 0.487 17.309 3.125 1.00 90.81 144 LEU A N 1
ATOM 1135 C CA . LEU A 1 144 ? 0.955 16.213 3.967 1.00 90.81 144 LEU A CA 1
ATOM 1136 C C . LEU A 1 144 ? -0.249 15.463 4.547 1.00 90.81 144 LEU A C 1
ATOM 1138 O O . LEU A 1 144 ? -1.043 16.039 5.290 1.00 90.81 144 LEU A O 1
ATOM 1142 N N . GLU A 1 145 ? -0.359 14.180 4.225 1.00 92.81 145 GLU A N 1
ATOM 1143 C CA . GLU A 1 145 ? -1.451 13.307 4.644 1.00 92.81 145 GLU A CA 1
ATOM 1144 C C . GLU A 1 145 ? -0.908 11.977 5.183 1.00 92.81 145 GLU A C 1
ATOM 1146 O O . GLU A 1 145 ? 0.109 11.464 4.716 1.00 92.81 145 GLU A O 1
ATOM 1151 N N . GLY A 1 146 ? -1.584 11.408 6.181 1.00 93.62 146 GLY A N 1
ATOM 1152 C CA . GLY A 1 146 ? -1.347 10.035 6.611 1.00 93.62 146 GLY A CA 1
ATOM 1153 C C . GLY A 1 146 ? -1.972 9.055 5.623 1.00 93.62 146 GLY A C 1
ATOM 1154 O O . GLY A 1 146 ? -3.190 8.991 5.475 1.00 93.62 146 GLY A O 1
ATOM 1155 N N . ILE A 1 147 ? -1.136 8.291 4.923 1.00 95.00 147 ILE A N 1
ATOM 1156 C CA . ILE A 1 147 ? -1.592 7.299 3.950 1.00 95.00 147 ILE A CA 1
ATOM 1157 C C . ILE A 1 147 ? -1.314 5.908 4.482 1.00 95.00 147 ILE A C 1
ATOM 1159 O O . ILE A 1 147 ? -0.198 5.589 4.897 1.00 95.00 147 ILE A O 1
ATOM 1163 N N . ARG A 1 148 ? -2.319 5.040 4.421 1.00 95.50 148 ARG A N 1
ATOM 1164 C CA . ARG A 1 148 ? -2.178 3.650 4.827 1.00 95.50 148 ARG A CA 1
ATOM 1165 C C . ARG A 1 148 ? -1.609 2.819 3.688 1.00 95.50 148 ARG A C 1
ATOM 1167 O O . ARG A 1 148 ? -2.222 2.702 2.626 1.00 95.50 148 ARG A O 1
ATOM 1174 N N . VAL A 1 149 ? -0.442 2.232 3.936 1.00 97.06 149 VAL A N 1
ATOM 1175 C CA . VAL A 1 149 ? 0.278 1.374 2.995 1.00 97.06 149 VAL A CA 1
ATOM 1176 C C . VAL A 1 149 ? 0.217 -0.066 3.492 1.00 97.06 149 VAL A C 1
ATOM 1178 O O . VAL A 1 149 ? 0.763 -0.395 4.549 1.00 97.06 149 VAL A O 1
ATOM 1181 N N . LYS A 1 150 ? -0.422 -0.930 2.701 1.00 96.12 150 LYS A N 1
ATOM 1182 C CA . LYS A 1 150 ? -0.484 -2.377 2.918 1.00 96.12 150 LYS A CA 1
ATOM 1183 C C . LYS A 1 150 ? 0.438 -3.062 1.907 1.00 96.12 150 LYS A C 1
ATOM 1185 O O . LYS A 1 150 ? 0.290 -2.890 0.701 1.00 96.12 150 LYS A O 1
ATOM 1190 N N . VAL A 1 151 ? 1.409 -3.834 2.386 1.00 96.69 151 VAL A N 1
ATOM 1191 C CA . VAL A 1 151 ? 2.323 -4.621 1.547 1.00 96.69 151 VAL A CA 1
ATOM 1192 C C . VAL A 1 151 ? 1.985 -6.090 1.707 1.00 96.69 151 VAL A C 1
ATOM 1194 O O . VAL A 1 151 ? 1.963 -6.621 2.821 1.00 96.69 151 VAL A O 1
ATOM 1197 N N . LEU A 1 152 ? 1.752 -6.745 0.578 1.00 95.56 152 LEU A N 1
ATOM 1198 C CA . LEU A 1 152 ? 1.397 -8.145 0.482 1.00 95.56 152 LEU A CA 1
ATOM 1199 C C . LEU A 1 152 ? 2.390 -8.910 -0.382 1.00 95.56 152 LEU A C 1
ATOM 1201 O O . LEU A 1 152 ? 2.958 -8.388 -1.339 1.00 95.56 152 LEU A O 1
ATOM 1205 N N . THR A 1 153 ? 2.578 -10.179 -0.052 1.00 95.06 153 THR A N 1
ATOM 1206 C CA . THR A 1 153 ? 3.536 -11.057 -0.727 1.00 95.06 153 THR A CA 1
ATOM 1207 C C . THR A 1 153 ? 2.888 -12.379 -1.095 1.00 95.06 153 THR A C 1
ATOM 1209 O O . THR A 1 153 ? 2.099 -12.928 -0.324 1.00 95.06 153 THR A O 1
ATOM 1212 N N . LEU A 1 154 ? 3.243 -12.890 -2.269 1.00 93.88 154 LEU A N 1
ATOM 1213 C CA . LEU A 1 154 ? 2.856 -14.204 -2.771 1.00 93.88 154 LEU A CA 1
ATOM 1214 C C . LEU A 1 154 ? 4.105 -15.092 -2.869 1.00 93.88 154 LEU A C 1
ATOM 1216 O O . LEU A 1 154 ? 5.155 -14.617 -3.307 1.00 93.88 154 LEU A O 1
ATOM 1220 N N . GLY A 1 155 ? 3.995 -16.366 -2.486 1.00 88.69 155 GLY A N 1
ATOM 1221 C CA . GLY A 1 155 ? 5.121 -17.316 -2.401 1.00 88.69 155 GLY A CA 1
ATOM 1222 C C . GLY A 1 155 ? 5.689 -17.448 -0.986 1.00 88.69 155 GLY A C 1
ATOM 1223 O O . GLY A 1 155 ? 5.150 -16.852 -0.065 1.00 88.69 155 GLY A O 1
ATOM 1224 N N . ASP A 1 156 ? 6.767 -18.195 -0.769 1.00 80.75 156 ASP A N 1
ATOM 1225 C CA . ASP A 1 156 ? 7.314 -18.403 0.581 1.00 80.75 156 ASP A CA 1
ATOM 1226 C C . ASP A 1 156 ? 8.368 -17.350 0.949 1.00 80.75 156 ASP A C 1
ATOM 1228 O O . ASP A 1 156 ? 8.757 -16.509 0.139 1.00 80.75 156 ASP A O 1
ATOM 1232 N N . SER A 1 157 ? 8.856 -17.373 2.192 1.00 67.38 157 SER A N 1
ATOM 1233 C CA . SER A 1 157 ? 9.889 -16.437 2.670 1.00 67.38 157 SER A CA 1
ATOM 1234 C C . SER A 1 157 ? 11.205 -16.510 1.883 1.00 67.38 157 SER A C 1
ATOM 1236 O O . SER A 1 157 ? 11.953 -15.539 1.876 1.00 67.38 157 SER A O 1
ATOM 1238 N N . GLN A 1 158 ? 11.490 -17.640 1.228 1.00 71.00 158 GLN A N 1
ATOM 1239 C CA . GLN A 1 158 ? 12.689 -17.838 0.401 1.00 71.00 158 GLN A CA 1
ATOM 1240 C C . GLN A 1 158 ? 12.412 -17.726 -1.107 1.00 71.00 158 GLN A C 1
ATOM 1242 O O . GLN A 1 158 ? 13.347 -17.644 -1.897 1.00 71.00 158 GLN A O 1
ATOM 1247 N N . SER A 1 159 ? 11.141 -17.707 -1.516 1.00 82.06 159 SER A N 1
ATOM 1248 C CA . SER A 1 159 ? 10.713 -17.719 -2.917 1.00 82.06 159 SER A CA 1
ATOM 1249 C C . SER A 1 159 ? 9.601 -16.693 -3.136 1.00 82.06 159 SER A C 1
ATOM 1251 O O . SER A 1 159 ? 8.423 -17.020 -3.276 1.00 82.06 159 SER A O 1
ATOM 1253 N N . LEU A 1 160 ? 9.979 -15.413 -3.164 1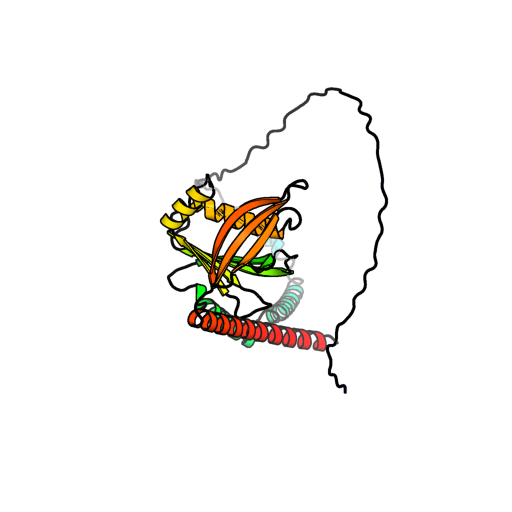.00 88.50 160 LEU A N 1
ATOM 1254 C CA . LEU A 1 160 ? 9.040 -14.333 -3.457 1.00 88.50 160 LEU A CA 1
ATOM 1255 C C . LEU A 1 160 ? 8.598 -14.413 -4.927 1.00 88.50 160 LEU A C 1
ATOM 1257 O O . LEU A 1 160 ? 9.399 -14.210 -5.838 1.00 88.50 160 LEU A O 1
ATOM 1261 N N . VAL A 1 161 ? 7.317 -14.697 -5.156 1.00 91.88 161 VAL A N 1
ATOM 1262 C CA . VAL A 1 161 ? 6.721 -14.808 -6.498 1.00 91.88 161 VAL A CA 1
ATOM 1263 C C . VAL A 1 161 ? 6.229 -13.445 -6.978 1.00 91.88 161 VAL A C 1
ATOM 1265 O O . VAL A 1 161 ? 6.531 -13.021 -8.097 1.00 91.88 161 VAL A O 1
ATOM 1268 N N . ALA A 1 162 ? 5.488 -12.748 -6.116 1.00 94.12 162 ALA A N 1
ATOM 1269 C CA . ALA A 1 162 ? 4.939 -11.432 -6.401 1.00 94.12 162 ALA A CA 1
ATOM 1270 C C . ALA A 1 162 ? 4.871 -10.572 -5.137 1.00 94.12 162 ALA A C 1
ATOM 1272 O O . ALA A 1 162 ? 4.633 -11.061 -4.031 1.00 94.12 162 ALA A O 1
ATOM 1273 N N . LEU A 1 163 ? 5.046 -9.273 -5.334 1.00 94.94 163 LEU A N 1
ATOM 1274 C CA . LEU A 1 163 ? 4.874 -8.227 -4.342 1.00 94.94 163 LEU A CA 1
ATOM 1275 C C . LEU A 1 163 ? 3.692 -7.364 -4.771 1.00 94.94 163 LEU A C 1
ATOM 1277 O O . LEU A 1 163 ? 3.686 -6.843 -5.884 1.00 94.94 163 LEU A O 1
ATOM 1281 N N . ARG A 1 164 ? 2.709 -7.185 -3.894 1.00 95.81 164 ARG A N 1
ATOM 1282 C CA . ARG A 1 164 ? 1.604 -6.253 -4.107 1.00 95.81 164 ARG A CA 1
ATOM 1283 C C . ARG A 1 164 ? 1.639 -5.173 -3.042 1.00 95.81 164 ARG A C 1
ATOM 1285 O O . ARG A 1 164 ? 1.721 -5.471 -1.858 1.00 95.81 164 ARG A O 1
ATOM 1292 N N . VAL A 1 165 ? 1.587 -3.920 -3.462 1.00 96.75 165 VAL A N 1
ATOM 1293 C CA . VAL A 1 165 ? 1.500 -2.763 -2.576 1.00 96.75 165 VAL A CA 1
ATOM 1294 C C . VAL A 1 165 ? 0.166 -2.088 -2.832 1.00 96.75 165 VAL A C 1
ATOM 1296 O O . VAL A 1 165 ? -0.160 -1.769 -3.975 1.00 96.75 165 VAL A O 1
ATOM 1299 N N . GLU A 1 166 ? -0.600 -1.889 -1.772 1.00 96.25 166 GLU A N 1
ATOM 1300 C CA . GLU A 1 166 ? -1.886 -1.206 -1.782 1.00 96.25 166 GLU A CA 1
ATOM 1301 C C . GLU A 1 166 ? -1.771 0.056 -0.943 1.00 96.25 166 GLU A C 1
ATOM 1303 O O . GLU A 1 166 ? -1.159 0.065 0.128 1.00 96.25 166 GLU A O 1
ATOM 1308 N N . VAL A 1 167 ? -2.348 1.131 -1.454 1.00 95.88 167 VAL A N 1
ATOM 1309 C CA . VAL A 1 167 ? -2.265 2.457 -0.862 1.00 95.88 167 VAL A CA 1
ATOM 1310 C C . VAL A 1 167 ? -3.680 2.992 -0.761 1.00 95.88 167 VAL A C 1
ATOM 1312 O O . VAL A 1 167 ? -4.396 3.070 -1.762 1.00 95.88 167 VAL A O 1
ATOM 1315 N N . THR A 1 168 ? -4.078 3.334 0.460 1.00 94.88 168 THR A N 1
ATOM 1316 C CA . THR A 1 168 ? -5.421 3.824 0.781 1.00 94.88 168 THR A CA 1
ATOM 1317 C C . THR A 1 168 ? -5.350 5.058 1.662 1.00 94.88 168 THR A C 1
ATOM 1319 O O . THR A 1 168 ? -4.464 5.164 2.510 1.00 94.88 168 THR A O 1
ATOM 1322 N N . SER A 1 169 ? -6.299 5.969 1.477 1.00 91.94 169 SER A N 1
ATOM 1323 C CA . SER A 1 169 ? -6.461 7.162 2.307 1.00 91.94 169 SER A CA 1
ATOM 1324 C C . SER A 1 169 ? -7.640 6.985 3.278 1.00 91.94 169 SER A C 1
ATOM 1326 O O . SER A 1 169 ? -8.550 6.163 3.074 1.00 91.94 169 SER A O 1
ATOM 1328 N N . GLU A 1 170 ? -7.591 7.721 4.388 1.00 86.62 170 GLU A N 1
ATOM 1329 C CA . GLU A 1 170 ? -8.739 7.927 5.277 1.00 86.62 170 GLU A CA 1
ATOM 1330 C C . GLU A 1 170 ? -9.531 9.195 4.921 1.00 86.62 170 GLU A C 1
ATOM 1332 O O . GLU A 1 170 ? -10.731 9.244 5.188 1.00 86.62 170 GLU A O 1
ATOM 1337 N N . CYS A 1 171 ? -8.900 10.181 4.272 1.00 87.38 171 CYS A N 1
ATOM 1338 C CA . CYS A 1 171 ? -9.558 11.392 3.777 1.00 87.38 171 CYS A CA 1
ATOM 1339 C C . CYS A 1 171 ? -10.428 11.121 2.541 1.00 87.38 171 CYS A C 1
ATOM 1341 O O . CYS A 1 171 ? -11.471 11.752 2.380 1.00 87.38 171 CYS A O 1
ATOM 1343 N N . ASP A 1 172 ? -10.025 10.172 1.691 1.00 89.44 172 ASP A N 1
ATOM 1344 C CA . ASP A 1 172 ? -10.790 9.731 0.524 1.00 89.44 172 ASP A CA 1
ATOM 1345 C C . ASP A 1 172 ? -10.949 8.202 0.512 1.00 89.44 172 ASP A C 1
ATOM 1347 O O . ASP A 1 172 ? -9.995 7.444 0.326 1.00 89.44 172 ASP A O 1
ATOM 1351 N N . LEU A 1 173 ? -12.191 7.738 0.686 1.00 88.44 173 LEU A N 1
ATOM 1352 C CA . LEU A 1 173 ? -12.536 6.314 0.684 1.00 88.44 173 LEU A CA 1
ATOM 1353 C C . LEU A 1 173 ? -12.413 5.666 -0.700 1.00 88.44 173 LEU A C 1
ATOM 1355 O O . LEU A 1 173 ? -12.211 4.454 -0.775 1.00 88.44 173 LEU A O 1
ATOM 1359 N N . PHE A 1 174 ? -12.539 6.445 -1.777 1.00 90.25 174 PHE A N 1
ATOM 1360 C CA . PHE A 1 174 ? -12.403 5.953 -3.149 1.00 90.25 174 PHE A CA 1
ATOM 1361 C C . PHE A 1 174 ? -10.941 5.864 -3.586 1.00 90.25 174 PHE A C 1
ATOM 1363 O O . PHE A 1 174 ? -10.629 5.215 -4.588 1.00 90.25 174 PHE A O 1
ATOM 1370 N N . PHE A 1 175 ? -10.033 6.467 -2.817 1.00 92.38 175 PHE A N 1
ATOM 1371 C CA . PHE A 1 175 ? -8.608 6.391 -3.063 1.00 92.38 175 PHE A CA 1
ATOM 1372 C C . PHE A 1 175 ? -8.077 4.997 -2.716 1.00 92.38 175 PHE A C 1
ATOM 1374 O O . PHE A 1 175 ? -7.775 4.673 -1.563 1.00 92.38 175 PHE A O 1
ATOM 1381 N N . HIS A 1 176 ? -7.949 4.168 -3.748 1.00 94.88 176 HIS A N 1
ATOM 1382 C CA . HIS A 1 176 ? -7.315 2.860 -3.677 1.00 94.88 176 HIS A CA 1
ATOM 1383 C C . HIS A 1 176 ? -6.400 2.669 -4.888 1.00 94.88 176 HIS A C 1
ATOM 1385 O O . HIS A 1 176 ? -6.843 2.517 -6.031 1.00 94.88 176 HIS A O 1
ATOM 1391 N N . GLN A 1 177 ? -5.100 2.700 -4.626 1.00 95.12 177 GLN A N 1
ATOM 1392 C CA . GLN A 1 177 ? -4.047 2.583 -5.627 1.00 95.12 177 GLN A CA 1
ATOM 1393 C C . GLN A 1 177 ? -3.270 1.295 -5.385 1.00 95.12 177 GLN A C 1
ATOM 1395 O O . GLN A 1 177 ? -2.956 0.947 -4.248 1.00 95.12 177 GLN A O 1
ATOM 1400 N N . THR A 1 178 ? -2.930 0.592 -6.462 1.00 95.56 178 THR A N 1
ATOM 1401 C CA . THR A 1 178 ? -2.230 -0.694 -6.382 1.00 95.56 178 THR A CA 1
ATOM 1402 C C . THR A 1 178 ? -1.006 -0.728 -7.279 1.00 95.56 178 THR A C 1
ATOM 1404 O O . THR A 1 178 ? -0.994 -0.176 -8.379 1.00 95.56 178 THR A O 1
ATOM 1407 N N . CYS A 1 179 ? 0.036 -1.393 -6.798 1.00 95.75 179 CYS A N 1
ATOM 1408 C CA . CYS A 1 179 ? 1.241 -1.714 -7.544 1.00 95.75 179 CYS A CA 1
ATOM 1409 C C . CYS A 1 179 ? 1.514 -3.209 -7.374 1.00 95.75 179 CYS A C 1
ATOM 1411 O O . CYS A 1 179 ? 1.636 -3.687 -6.249 1.00 95.75 179 CYS A O 1
ATOM 1413 N N . VAL A 1 180 ? 1.591 -3.954 -8.477 1.00 94.88 180 VAL A N 1
ATOM 1414 C CA . VAL A 1 180 ? 1.933 -5.383 -8.470 1.00 94.88 180 VAL A CA 1
ATOM 1415 C C . VAL A 1 180 ? 3.251 -5.563 -9.208 1.00 94.88 180 VAL A C 1
ATOM 1417 O O . VAL A 1 180 ? 3.378 -5.196 -10.376 1.00 94.88 180 VAL A O 1
ATOM 1420 N N . ILE A 1 181 ? 4.235 -6.133 -8.521 1.00 95.19 181 ILE A N 1
ATOM 1421 C CA . ILE A 1 181 ? 5.585 -6.361 -9.021 1.00 95.19 181 ILE A CA 1
ATOM 1422 C C . ILE A 1 181 ? 5.861 -7.861 -8.953 1.00 95.19 181 ILE A C 1
ATOM 1424 O O . ILE A 1 181 ? 5.993 -8.436 -7.876 1.00 95.19 181 ILE A O 1
ATOM 1428 N N . ASN A 1 182 ? 5.983 -8.486 -10.120 1.00 94.19 182 ASN A N 1
ATOM 1429 C CA . ASN A 1 182 ? 6.458 -9.865 -10.258 1.00 94.19 182 ASN A CA 1
ATOM 1430 C C . ASN A 1 182 ? 7.960 -9.860 -10.575 1.00 94.19 182 ASN A C 1
ATOM 1432 O O . ASN A 1 182 ? 8.519 -8.808 -10.883 1.00 94.19 182 ASN A O 1
ATOM 1436 N N . HIS A 1 183 ? 8.600 -11.030 -10.625 1.00 92.06 183 HIS A N 1
ATOM 1437 C CA . HIS A 1 183 ? 10.032 -11.142 -10.939 1.00 92.06 183 HIS A CA 1
ATOM 1438 C C . HIS A 1 183 ? 10.447 -10.398 -12.228 1.00 92.06 183 HIS A C 1
ATOM 1440 O O . HIS A 1 183 ? 11.452 -9.693 -12.255 1.00 92.06 183 HIS A O 1
ATOM 1446 N N . VAL A 1 184 ? 9.653 -10.489 -13.304 1.00 93.31 184 VAL A N 1
ATOM 1447 C CA . VAL A 1 184 ? 9.925 -9.765 -14.565 1.00 93.31 184 VAL A CA 1
ATOM 1448 C C . VAL A 1 184 ? 9.779 -8.249 -14.393 1.00 93.31 184 VAL A C 1
ATOM 1450 O O . VAL A 1 184 ? 10.570 -7.480 -14.935 1.00 93.31 184 VAL A O 1
ATOM 1453 N N . GLY A 1 185 ? 8.781 -7.809 -13.621 1.00 91.50 185 GLY A N 1
ATOM 1454 C CA . GLY A 1 185 ? 8.590 -6.395 -13.293 1.00 91.50 185 GLY A CA 1
ATOM 1455 C C . GLY A 1 185 ? 9.741 -5.849 -12.451 1.00 91.50 185 GLY A C 1
ATOM 1456 O O . GLY A 1 185 ? 10.213 -4.744 -12.706 1.00 91.50 185 GLY A O 1
ATOM 1457 N N . PHE A 1 186 ? 10.247 -6.653 -11.515 1.00 93.56 186 PHE A N 1
ATOM 1458 C CA . PHE A 1 186 ? 11.403 -6.309 -10.700 1.00 93.56 186 PHE A CA 1
ATOM 1459 C C . PHE A 1 186 ? 12.678 -6.162 -11.531 1.00 93.56 186 PHE A C 1
ATOM 1461 O O . PHE A 1 186 ? 13.389 -5.186 -11.345 1.00 93.56 186 PHE A O 1
ATOM 1468 N N . LEU A 1 187 ? 12.951 -7.062 -12.483 1.00 92.88 187 LEU A N 1
ATOM 1469 C CA . LEU A 1 187 ? 14.121 -6.930 -13.363 1.00 92.88 187 LEU A CA 1
ATOM 1470 C C . LEU A 1 187 ? 14.105 -5.605 -14.137 1.00 92.88 187 LEU A C 1
ATOM 1472 O O . LEU A 1 187 ? 15.114 -4.907 -14.183 1.00 92.88 187 LEU A O 1
ATOM 1476 N N . ARG A 1 188 ? 12.935 -5.209 -14.654 1.00 92.69 188 ARG A N 1
ATOM 1477 C CA . ARG A 1 188 ? 12.767 -3.904 -15.308 1.00 92.69 188 ARG A CA 1
ATOM 1478 C C . ARG A 1 188 ? 12.990 -2.757 -14.330 1.00 92.69 188 ARG A C 1
ATOM 1480 O O . ARG A 1 188 ? 13.703 -1.821 -14.666 1.00 92.69 188 ARG A O 1
ATOM 1487 N N . LEU A 1 189 ? 12.411 -2.826 -13.131 1.00 91.94 189 LEU A N 1
ATOM 1488 C CA . LEU A 1 189 ? 12.595 -1.807 -12.095 1.00 91.94 189 LEU A CA 1
ATOM 1489 C C . LEU A 1 189 ? 14.074 -1.664 -11.706 1.00 91.94 189 LEU A C 1
ATOM 1491 O O . LEU A 1 189 ? 14.582 -0.551 -11.600 1.00 91.94 189 LEU A O 1
ATOM 1495 N N . ARG A 1 190 ? 14.770 -2.797 -11.566 1.00 91.88 190 ARG A N 1
ATOM 1496 C CA . ARG A 1 190 ? 16.194 -2.887 -11.254 1.00 91.88 190 ARG A CA 1
ATOM 1497 C C . ARG A 1 190 ? 17.046 -2.210 -12.319 1.00 91.88 190 ARG A C 1
ATOM 1499 O O . ARG A 1 190 ? 17.930 -1.442 -11.968 1.00 91.88 190 ARG A O 1
ATOM 1506 N N . GLU A 1 191 ? 16.755 -2.449 -13.594 1.00 90.75 191 GLU A N 1
ATOM 1507 C CA . GLU A 1 191 ? 17.448 -1.807 -14.718 1.00 90.75 191 GLU A CA 1
ATOM 1508 C C . GLU A 1 191 ? 17.136 -0.308 -14.820 1.00 90.75 191 GLU A C 1
ATOM 1510 O O . GLU A 1 191 ? 18.043 0.492 -15.026 1.00 90.75 191 GLU A O 1
ATOM 1515 N N . HIS A 1 192 ? 15.874 0.095 -14.637 1.00 91.00 192 HIS A N 1
ATOM 1516 C CA . HIS A 1 192 ? 15.460 1.497 -14.779 1.00 91.00 192 HIS A CA 1
ATOM 1517 C C . HIS A 1 192 ? 15.945 2.390 -13.631 1.00 91.00 192 HIS A C 1
ATOM 1519 O O . HIS A 1 192 ? 16.085 3.595 -13.822 1.00 91.00 192 HIS A O 1
ATOM 1525 N N . GLN A 1 193 ? 16.157 1.826 -12.440 1.00 90.19 193 GLN A N 1
ATOM 1526 C CA . GLN A 1 193 ? 16.513 2.578 -11.228 1.00 90.19 193 GLN A CA 1
ATOM 1527 C C . GLN A 1 193 ? 17.849 2.136 -10.626 1.00 90.19 193 GLN A C 1
ATOM 1529 O O . GLN A 1 193 ? 18.172 2.515 -9.503 1.00 90.19 193 GLN A O 1
ATOM 1534 N N . SER A 1 194 ? 18.630 1.348 -11.373 1.00 88.75 194 SER A N 1
ATOM 1535 C CA . SER A 1 194 ? 19.960 0.865 -10.984 1.00 88.75 194 SER A CA 1
ATOM 1536 C C . SER A 1 194 ? 19.995 0.220 -9.591 1.00 88.75 194 SER A C 1
ATOM 1538 O O . SER A 1 194 ? 20.910 0.463 -8.802 1.00 88.75 194 SER A O 1
ATOM 1540 N N . LEU A 1 195 ? 18.987 -0.598 -9.266 1.00 89.56 195 LEU A N 1
ATOM 1541 C CA . LEU A 1 195 ? 18.935 -1.295 -7.979 1.00 89.56 195 LEU A CA 1
ATOM 1542 C C . LEU A 1 195 ? 19.990 -2.413 -7.951 1.00 89.56 195 LEU A C 1
ATOM 1544 O O . LEU A 1 195 ? 20.173 -3.141 -8.924 1.00 89.56 195 LEU A O 1
ATOM 1548 N N . VAL A 1 196 ? 20.677 -2.565 -6.820 1.00 89.06 196 VAL A N 1
ATOM 1549 C CA . VAL A 1 196 ? 21.769 -3.548 -6.659 1.00 89.06 196 VAL A CA 1
ATOM 1550 C C . VAL A 1 196 ? 21.297 -4.831 -5.958 1.00 89.06 196 VAL A C 1
ATOM 1552 O O . VAL A 1 196 ? 22.004 -5.832 -5.953 1.00 89.06 196 VAL A O 1
ATOM 1555 N N . CYS A 1 197 ? 20.104 -4.819 -5.364 1.00 88.81 197 CYS A N 1
ATOM 1556 C CA . CYS A 1 197 ? 19.571 -5.941 -4.597 1.00 88.81 197 CYS A CA 1
ATOM 1557 C C . CYS A 1 197 ? 18.832 -6.977 -5.459 1.00 88.81 197 CYS A C 1
ATOM 1559 O O . CYS A 1 197 ? 18.389 -6.693 -6.575 1.00 88.81 197 CYS A O 1
ATOM 1561 N N . ASP A 1 198 ? 18.663 -8.174 -4.895 1.00 90.19 198 ASP A N 1
ATOM 1562 C CA . ASP A 1 198 ? 17.793 -9.221 -5.432 1.00 90.19 198 ASP A CA 1
ATOM 1563 C C . ASP A 1 198 ? 16.327 -9.001 -5.031 1.00 90.19 198 ASP A C 1
ATOM 1565 O O . ASP A 1 198 ? 16.009 -8.155 -4.195 1.00 90.19 198 ASP A O 1
ATOM 1569 N N . PHE A 1 199 ? 15.400 -9.768 -5.613 1.00 90.38 199 PHE A N 1
ATOM 1570 C CA . PHE A 1 199 ? 13.963 -9.531 -5.422 1.00 90.38 199 PHE A CA 1
ATOM 1571 C C . PHE A 1 199 ? 13.494 -9.735 -3.967 1.00 90.38 199 PHE A C 1
ATOM 1573 O O . PHE A 1 199 ? 12.677 -8.964 -3.463 1.00 90.38 199 PHE A O 1
ATOM 1580 N N . ALA A 1 200 ? 14.039 -10.731 -3.262 1.00 88.19 200 ALA A N 1
ATOM 1581 C CA . ALA A 1 200 ? 13.737 -10.953 -1.846 1.00 88.19 200 ALA A CA 1
ATOM 1582 C C . ALA A 1 200 ? 14.315 -9.835 -0.952 1.00 88.19 200 ALA A C 1
ATOM 1584 O O . ALA A 1 200 ? 13.636 -9.330 -0.054 1.00 88.19 200 ALA A O 1
ATOM 1585 N N . ASP A 1 201 ? 15.536 -9.384 -1.247 1.00 90.56 201 ASP A N 1
ATOM 1586 C CA . ASP A 1 201 ? 16.190 -8.282 -0.532 1.00 90.56 201 ASP A CA 1
ATOM 1587 C C . ASP A 1 201 ? 15.531 -6.929 -0.815 1.00 90.56 201 ASP A C 1
ATOM 1589 O O . ASP A 1 201 ? 15.507 -6.042 0.047 1.00 90.56 201 ASP A O 1
ATOM 1593 N N . PHE A 1 202 ? 14.957 -6.767 -2.008 1.00 92.50 202 PHE A N 1
ATOM 1594 C CA . PHE A 1 202 ? 14.182 -5.596 -2.380 1.00 92.50 202 PHE A CA 1
ATOM 1595 C C . PHE A 1 202 ? 12.982 -5.406 -1.455 1.00 92.50 202 PHE A C 1
ATOM 1597 O O . PHE A 1 202 ? 12.813 -4.307 -0.933 1.00 92.50 202 PHE A O 1
ATOM 1604 N N . LEU A 1 203 ? 12.209 -6.461 -1.167 1.00 92.50 203 LEU A N 1
ATOM 1605 C CA . LEU A 1 203 ? 11.108 -6.391 -0.200 1.00 92.50 203 LEU A CA 1
ATOM 1606 C C . LEU A 1 203 ? 11.602 -5.882 1.159 1.00 92.50 203 LEU A C 1
ATOM 1608 O O . LEU A 1 203 ? 11.054 -4.928 1.707 1.00 92.50 203 LEU A O 1
ATOM 1612 N N . MET A 1 204 ? 12.668 -6.481 1.692 1.00 92.06 204 MET A N 1
ATOM 1613 C CA . MET A 1 204 ? 13.209 -6.096 2.998 1.00 92.06 204 MET A CA 1
ATOM 1614 C C . MET A 1 204 ? 13.702 -4.646 3.013 1.00 92.06 204 MET A C 1
ATOM 1616 O O . MET A 1 204 ? 13.513 -3.931 3.999 1.00 92.06 204 MET A O 1
ATOM 1620 N N . THR A 1 205 ? 14.312 -4.193 1.919 1.00 92.69 205 THR A N 1
ATOM 1621 C CA . THR A 1 205 ? 14.775 -2.810 1.749 1.00 92.69 205 THR A CA 1
ATOM 1622 C C . THR A 1 205 ? 13.598 -1.843 1.638 1.00 92.69 205 THR A C 1
ATOM 1624 O O . THR A 1 205 ? 13.592 -0.808 2.302 1.00 92.69 205 THR A O 1
ATOM 1627 N N . PHE A 1 206 ? 12.561 -2.207 0.885 1.00 94.62 206 PHE A N 1
ATOM 1628 C CA . PHE A 1 206 ? 11.329 -1.439 0.738 1.00 94.62 206 PHE A CA 1
ATOM 1629 C C . PHE A 1 206 ? 10.618 -1.239 2.082 1.00 94.62 206 PHE A C 1
ATOM 1631 O O . PHE A 1 206 ? 10.329 -0.107 2.467 1.00 94.62 206 PHE A O 1
ATOM 1638 N N . LEU A 1 207 ? 10.450 -2.306 2.872 1.00 95.00 207 LEU A N 1
ATOM 1639 C CA . LEU A 1 207 ? 9.869 -2.217 4.216 1.00 95.00 207 LEU A CA 1
ATOM 1640 C C . LEU A 1 207 ? 10.704 -1.339 5.160 1.00 95.00 207 LEU A C 1
ATOM 1642 O O . LEU A 1 207 ? 10.158 -0.610 5.993 1.00 95.00 207 LEU A O 1
ATOM 1646 N N . LYS A 1 208 ? 12.037 -1.382 5.050 1.00 94.56 208 LYS A N 1
ATOM 1647 C CA . LYS A 1 208 ? 12.917 -0.488 5.815 1.00 94.56 208 LYS A CA 1
ATOM 1648 C C . LYS A 1 208 ? 12.706 0.970 5.412 1.00 94.56 208 LYS A C 1
ATOM 1650 O O . LYS A 1 208 ? 12.615 1.805 6.305 1.00 94.56 208 LYS A O 1
ATOM 1655 N N . MET A 1 209 ? 12.588 1.275 4.119 1.00 94.31 209 MET A N 1
ATOM 1656 C CA . MET A 1 209 ? 12.337 2.640 3.637 1.00 94.31 209 MET A CA 1
ATOM 1657 C C . MET A 1 209 ? 11.002 3.193 4.142 1.00 94.31 209 MET A C 1
ATOM 1659 O O . MET A 1 209 ? 10.997 4.275 4.722 1.00 94.31 209 MET A O 1
ATOM 1663 N N . LEU A 1 210 ? 9.915 2.414 4.060 1.00 95.88 210 LEU A N 1
ATOM 1664 C CA . LEU A 1 210 ? 8.611 2.791 4.628 1.00 95.88 210 LEU A CA 1
ATOM 1665 C C . LEU A 1 210 ? 8.726 3.158 6.118 1.00 95.88 210 LEU A C 1
ATOM 1667 O O . LEU A 1 210 ? 8.253 4.201 6.561 1.00 95.88 210 LEU A O 1
ATOM 1671 N N . ASN A 1 211 ? 9.434 2.339 6.901 1.00 95.94 211 ASN A N 1
ATOM 1672 C CA . ASN A 1 211 ? 9.643 2.614 8.323 1.00 95.94 211 ASN A CA 1
ATOM 1673 C C . ASN A 1 211 ? 10.548 3.829 8.595 1.00 95.94 211 ASN A C 1
ATOM 1675 O O . ASN A 1 211 ? 10.402 4.458 9.643 1.00 95.94 211 ASN A O 1
ATOM 1679 N N . ARG A 1 212 ? 11.482 4.164 7.698 1.00 95.38 212 ARG A N 1
ATOM 1680 C CA . ARG A 1 212 ? 12.315 5.372 7.825 1.00 95.38 212 ARG A CA 1
ATOM 1681 C C . ARG A 1 212 ? 11.494 6.637 7.613 1.00 95.38 212 ARG A C 1
ATOM 1683 O O . ARG A 1 212 ? 11.679 7.571 8.382 1.00 95.38 212 ARG A O 1
ATOM 1690 N N . CYS A 1 213 ? 10.544 6.633 6.677 1.00 94.69 213 CYS A N 1
ATOM 1691 C CA . CYS A 1 213 ? 9.617 7.754 6.482 1.00 94.69 213 CYS A CA 1
ATOM 1692 C C . CYS A 1 213 ? 8.793 8.062 7.742 1.00 94.69 213 CYS A C 1
ATOM 1694 O O . CYS A 1 213 ? 8.537 9.221 8.046 1.00 94.69 213 CYS A O 1
ATOM 1696 N N . ILE A 1 214 ? 8.428 7.035 8.518 1.00 94.69 214 ILE A N 1
ATOM 1697 C CA . ILE A 1 214 ? 7.733 7.216 9.803 1.00 94.69 214 ILE A CA 1
ATOM 1698 C C . ILE A 1 214 ? 8.688 7.774 10.871 1.00 94.69 214 ILE A C 1
ATOM 1700 O O . ILE A 1 214 ? 8.329 8.680 11.617 1.00 94.69 214 ILE A O 1
ATOM 1704 N N . LYS A 1 215 ? 9.898 7.211 10.987 1.00 95.25 215 LYS A N 1
ATOM 1705 C CA . LYS A 1 215 ? 10.839 7.555 12.069 1.00 95.25 215 LYS A CA 1
ATOM 1706 C C . LYS A 1 215 ? 11.510 8.916 11.885 1.00 95.25 215 LYS A C 1
ATOM 1708 O O . LYS A 1 215 ? 11.782 9.591 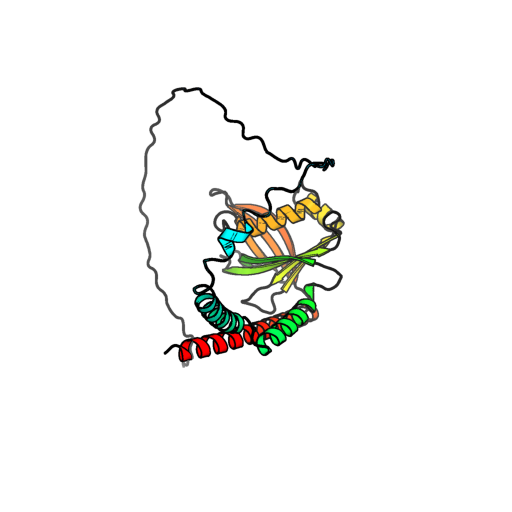12.870 1.00 95.25 215 LYS A O 1
ATOM 1713 N N . GLU A 1 216 ? 11.810 9.289 10.646 1.00 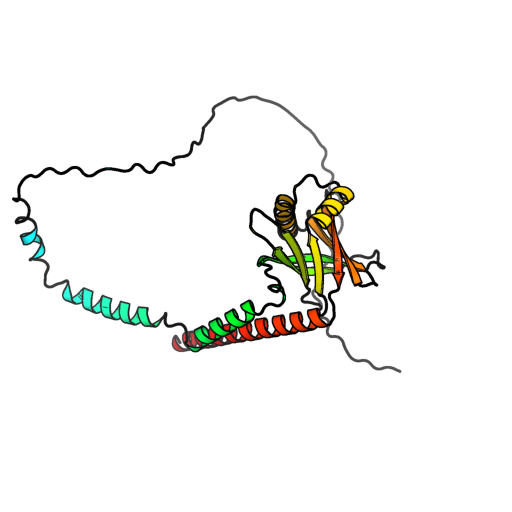93.75 216 GLU A N 1
ATOM 1714 C CA . GLU A 1 216 ? 12.629 10.451 10.293 1.00 93.75 216 GLU A CA 1
ATOM 1715 C C . GLU A 1 216 ? 11.985 11.244 9.134 1.00 93.75 216 GLU A C 1
ATOM 1717 O O . GLU A 1 216 ? 12.587 11.363 8.064 1.00 93.75 216 GLU A O 1
ATOM 1722 N N . PRO A 1 217 ? 10.783 11.829 9.315 1.00 88.12 217 PRO A N 1
ATOM 1723 C CA . PRO A 1 217 ? 10.031 12.475 8.230 1.00 88.12 217 PRO A CA 1
ATOM 1724 C C . PRO A 1 217 ? 10.715 13.724 7.648 1.00 88.12 217 PRO A C 1
ATOM 1726 O O . PRO A 1 217 ? 10.385 14.153 6.551 1.00 88.12 217 PRO A O 1
ATOM 1729 N N . GLN A 1 218 ? 11.683 14.313 8.359 1.00 87.50 218 GLN A N 1
ATOM 1730 C CA . GLN A 1 218 ? 12.476 15.455 7.873 1.00 87.50 218 GLN A CA 1
ATOM 1731 C C . GLN A 1 218 ? 13.565 15.041 6.871 1.00 87.50 218 GLN A C 1
ATOM 1733 O O . GLN A 1 218 ? 14.020 15.854 6.064 1.00 87.50 218 GLN A O 1
ATOM 1738 N N . ARG A 1 219 ? 14.002 13.776 6.949 1.00 92.19 219 ARG A N 1
ATOM 1739 C CA . ARG A 1 219 ? 15.080 13.219 6.129 1.00 92.19 219 ARG A CA 1
ATOM 1740 C C . ARG A 1 219 ? 14.548 12.286 5.051 1.00 92.19 219 ARG A C 1
ATOM 1742 O O . ARG A 1 219 ? 15.034 12.339 3.930 1.00 92.19 219 ARG A O 1
ATOM 1749 N N . PHE A 1 220 ? 13.571 11.445 5.372 1.00 94.31 220 PHE A N 1
ATOM 1750 C CA . PHE A 1 220 ? 12.959 10.501 4.442 1.00 94.31 220 PHE A CA 1
ATOM 1751 C C . PHE A 1 220 ? 11.512 10.885 4.210 1.00 94.31 220 PHE A C 1
ATOM 1753 O O . PHE A 1 220 ? 10.671 10.724 5.090 1.00 94.31 220 PHE A O 1
ATOM 1760 N N . LEU A 1 221 ? 11.224 11.353 3.004 1.00 93.06 221 LEU A N 1
ATOM 1761 C CA . LEU A 1 221 ? 9.892 11.749 2.591 1.00 93.06 221 LEU A CA 1
ATOM 1762 C C . LEU A 1 221 ? 9.337 10.723 1.611 1.00 93.06 221 LEU A C 1
ATOM 1764 O O . LEU A 1 221 ? 10.047 10.225 0.738 1.00 93.06 221 LEU A O 1
ATOM 1768 N N . MET A 1 222 ? 8.054 10.419 1.756 1.00 94.62 222 MET A N 1
ATOM 1769 C CA . MET A 1 222 ? 7.294 9.694 0.748 1.00 94.62 222 MET A CA 1
ATOM 1770 C C . MET A 1 222 ? 6.434 10.713 0.008 1.00 94.62 222 MET A C 1
ATOM 1772 O O . MET A 1 222 ? 5.644 11.418 0.632 1.00 94.62 222 MET A O 1
ATOM 1776 N N . VAL A 1 223 ? 6.584 10.802 -1.307 1.00 93.69 223 VAL A N 1
ATOM 1777 C CA . VAL A 1 223 ? 5.802 11.690 -2.170 1.00 93.69 223 VAL A CA 1
ATOM 1778 C C . VAL A 1 223 ? 4.934 10.827 -3.071 1.00 93.69 223 VAL A C 1
ATOM 1780 O O . VAL A 1 223 ? 5.438 9.913 -3.722 1.00 93.69 223 VAL A O 1
ATOM 1783 N N . PHE A 1 224 ? 3.637 11.102 -3.131 1.00 94.12 224 PHE A N 1
ATOM 1784 C CA . PHE A 1 224 ? 2.717 10.382 -4.002 1.00 94.12 224 PHE A CA 1
ATOM 1785 C C . PHE A 1 224 ? 2.124 11.343 -5.029 1.00 94.12 224 PHE A C 1
ATOM 1787 O O . PHE A 1 224 ? 1.403 12.281 -4.695 1.00 94.12 224 PHE A O 1
ATOM 1794 N N . ILE A 1 225 ? 2.469 11.115 -6.293 1.00 92.56 225 ILE A N 1
ATOM 1795 C CA . ILE A 1 225 ? 2.072 11.940 -7.429 1.00 92.56 225 ILE A CA 1
ATOM 1796 C C . ILE A 1 225 ? 0.895 11.258 -8.119 1.00 92.56 225 ILE A C 1
ATOM 1798 O O . ILE A 1 225 ? 1.053 10.187 -8.709 1.00 92.56 225 ILE A O 1
ATOM 1802 N N . VAL A 1 226 ? -0.279 11.880 -8.053 1.00 90.06 226 VAL A N 1
ATOM 1803 C CA . VAL A 1 226 ? -1.511 11.382 -8.671 1.00 90.06 226 VAL A CA 1
ATOM 1804 C C . VAL A 1 226 ? -1.658 11.985 -10.066 1.00 90.06 226 VAL A C 1
ATOM 1806 O O . VAL A 1 226 ? -1.764 13.204 -10.210 1.00 90.06 226 VAL A O 1
ATOM 1809 N N . GLY A 1 227 ? -1.641 11.142 -11.100 1.00 87.56 227 GLY A N 1
ATOM 1810 C CA . GLY A 1 227 ? -1.894 11.550 -12.483 1.00 87.56 227 GLY A CA 1
ATOM 1811 C C . GLY A 1 227 ? -3.378 11.528 -12.848 1.00 87.56 227 GLY A C 1
ATOM 1812 O O . GLY A 1 227 ? -4.159 10.773 -12.269 1.00 87.56 227 GLY A O 1
ATOM 1813 N N . ALA A 1 228 ? -3.757 12.336 -13.843 1.00 81.31 228 ALA A N 1
ATOM 1814 C CA . ALA A 1 228 ? -5.138 12.444 -14.324 1.00 81.31 228 ALA A CA 1
ATOM 1815 C C . ALA A 1 228 ? -5.669 11.132 -14.940 1.00 81.31 228 ALA A C 1
ATOM 1817 O O . ALA A 1 228 ? -6.840 10.804 -14.781 1.00 81.31 228 ALA A O 1
ATOM 1818 N N . ASP A 1 229 ? -4.796 10.330 -15.558 1.00 81.50 229 ASP A N 1
ATOM 1819 C CA . ASP A 1 229 ? -5.159 9.065 -16.221 1.00 81.50 229 ASP A CA 1
ATOM 1820 C C . ASP A 1 229 ? -5.317 7.877 -15.247 1.00 81.50 229 ASP A C 1
ATOM 1822 O O . ASP A 1 229 ? -5.281 6.711 -15.648 1.00 81.50 229 ASP A O 1
ATOM 1826 N N . GLY A 1 230 ? -5.385 8.139 -13.937 1.00 81.56 230 GLY A N 1
ATOM 1827 C CA . GLY A 1 230 ? -5.371 7.107 -12.894 1.00 81.56 230 GLY A CA 1
ATOM 1828 C C . GLY A 1 230 ? -4.013 6.413 -12.717 1.00 81.56 230 GLY A C 1
ATOM 1829 O O . GLY A 1 230 ? -3.871 5.542 -11.855 1.00 81.56 230 GLY A O 1
ATOM 1830 N N . ALA A 1 231 ? -3.005 6.797 -13.505 1.00 90.12 231 ALA A N 1
ATOM 1831 C CA . ALA A 1 231 ? -1.616 6.418 -13.304 1.00 90.12 231 ALA A CA 1
ATOM 1832 C C . ALA A 1 231 ? -0.991 7.325 -12.242 1.00 90.12 231 ALA A C 1
ATOM 1834 O O . ALA A 1 231 ? -0.941 8.542 -12.401 1.00 90.12 231 ALA A O 1
ATOM 1835 N N . SER A 1 232 ? -0.472 6.720 -11.184 1.00 93.44 232 SER A N 1
ATOM 1836 C CA . SER A 1 232 ? 0.164 7.431 -10.080 1.00 93.44 232 SER A CA 1
ATOM 1837 C C . SER A 1 232 ? 1.593 6.948 -9.897 1.00 93.44 232 SER A C 1
ATOM 1839 O O . SER A 1 232 ? 1.984 5.889 -10.391 1.00 93.44 232 SER A O 1
ATOM 1841 N N . LYS A 1 233 ? 2.406 7.724 -9.192 1.00 93.62 233 LYS A N 1
ATOM 1842 C CA . LYS A 1 233 ? 3.778 7.350 -8.854 1.00 93.62 233 LYS A CA 1
ATOM 1843 C C . LYS A 1 233 ? 4.026 7.613 -7.383 1.00 93.62 233 LYS A C 1
ATOM 1845 O O . LYS A 1 233 ? 3.685 8.677 -6.883 1.00 93.62 233 LYS A O 1
ATOM 1850 N N . MET A 1 234 ? 4.639 6.654 -6.710 1.00 94.75 234 MET A N 1
ATOM 1851 C CA . MET A 1 234 ? 5.143 6.822 -5.352 1.00 94.75 234 MET A CA 1
ATOM 1852 C C . MET A 1 234 ? 6.650 6.992 -5.419 1.00 94.75 234 MET A C 1
ATOM 1854 O O . MET A 1 234 ? 7.330 6.148 -5.992 1.00 94.75 234 MET A O 1
ATOM 1858 N N . GLU A 1 235 ? 7.172 8.047 -4.820 1.00 94.62 235 GLU A N 1
ATOM 1859 C CA . GLU A 1 235 ? 8.593 8.359 -4.808 1.00 94.62 235 GLU A CA 1
ATOM 1860 C C . GLU A 1 235 ? 9.098 8.467 -3.373 1.00 94.62 235 GLU A C 1
ATOM 1862 O O . GLU A 1 235 ? 8.490 9.123 -2.528 1.00 94.62 235 GLU A O 1
ATOM 1867 N N . PHE A 1 236 ? 10.229 7.828 -3.098 1.00 95.12 236 PHE A N 1
ATOM 1868 C CA . PHE A 1 236 ? 10.973 8.015 -1.861 1.00 95.12 236 PHE A CA 1
ATOM 1869 C C . PHE A 1 236 ? 12.024 9.079 -2.100 1.00 95.12 236 PHE A C 1
ATOM 1871 O O . PHE A 1 236 ? 12.907 8.907 -2.937 1.00 95.12 236 PHE A O 1
ATOM 1878 N N . VAL A 1 237 ? 11.942 10.167 -1.352 1.00 93.88 237 VAL A N 1
ATOM 1879 C CA . VAL A 1 237 ? 12.863 11.290 -1.453 1.00 93.88 237 VAL A CA 1
ATOM 1880 C C . VAL A 1 237 ? 13.682 11.360 -0.172 1.00 93.88 237 VAL A C 1
ATOM 1882 O O . VAL A 1 237 ? 13.132 11.453 0.923 1.00 93.88 237 VAL A O 1
ATOM 1885 N N . GLU A 1 238 ? 15.005 11.313 -0.301 1.00 94.75 238 GLU A N 1
ATOM 1886 C CA . GLU A 1 238 ? 15.920 11.597 0.799 1.00 94.75 238 GLU A CA 1
ATOM 1887 C C . GLU A 1 238 ? 16.364 13.059 0.732 1.00 94.75 238 GLU A C 1
ATOM 1889 O O . GLU A 1 238 ? 16.846 13.545 -0.295 1.00 94.75 238 GLU A O 1
ATOM 1894 N N . ASN A 1 239 ? 16.203 13.760 1.848 1.00 92.44 239 ASN A N 1
ATOM 1895 C CA . ASN A 1 239 ? 16.690 15.107 2.049 1.00 92.44 239 ASN A CA 1
ATOM 1896 C C . ASN A 1 239 ? 18.103 15.065 2.634 1.00 92.44 239 ASN A C 1
ATOM 1898 O O . ASN A 1 239 ? 18.301 14.685 3.787 1.00 92.44 239 ASN A O 1
ATOM 1902 N N . LEU A 1 240 ? 19.082 15.482 1.834 1.00 92.19 240 LEU A N 1
ATOM 1903 C CA . LEU A 1 240 ? 20.477 15.622 2.248 1.00 92.19 240 LEU A CA 1
ATOM 1904 C C . LEU A 1 240 ? 20.809 17.045 2.726 1.00 92.19 240 LEU A C 1
ATOM 1906 O O . LEU A 1 240 ? 21.973 17.422 2.713 1.00 92.19 240 LEU A O 1
ATOM 1910 N N . GLU A 1 241 ? 19.808 17.846 3.107 1.00 88.38 241 GLU A N 1
ATOM 1911 C CA . GLU A 1 241 ? 19.887 19.257 3.541 1.00 88.38 241 GLU A CA 1
ATOM 1912 C C . GLU A 1 241 ? 20.236 20.251 2.422 1.00 88.38 241 GLU A C 1
ATOM 1914 O O . GLU A 1 241 ? 19.612 21.302 2.309 1.00 88.38 241 GLU A O 1
ATOM 1919 N N . TYR A 1 242 ? 21.194 19.917 1.556 1.00 89.44 242 TYR A N 1
ATOM 1920 C CA . TYR A 1 242 ? 21.590 20.737 0.403 1.00 89.44 242 TYR A CA 1
ATOM 1921 C C . TYR A 1 242 ? 20.951 20.280 -0.915 1.00 89.44 242 TYR A C 1
ATOM 1923 O O . TYR A 1 242 ? 21.050 20.975 -1.928 1.00 89.44 242 TYR A O 1
ATOM 1931 N N . LYS A 1 243 ? 20.340 19.088 -0.935 1.00 91.00 243 LYS A N 1
ATOM 1932 C CA . LYS A 1 243 ? 19.707 18.504 -2.122 1.00 91.00 243 LYS A CA 1
ATOM 1933 C C . LYS A 1 243 ? 18.693 17.429 -1.737 1.00 91.00 243 LYS A C 1
ATOM 1935 O O . LYS A 1 243 ? 18.962 16.600 -0.871 1.00 91.00 243 LYS A O 1
ATOM 1940 N N . LEU A 1 244 ? 17.569 17.403 -2.449 1.00 89.44 244 LEU A N 1
ATOM 1941 C CA . LEU A 1 244 ? 16.616 16.294 -2.427 1.00 89.44 244 LEU A CA 1
ATOM 1942 C C . LEU A 1 244 ? 16.996 15.271 -3.505 1.00 89.44 244 LEU A C 1
ATOM 1944 O O . LEU A 1 244 ? 17.224 15.642 -4.660 1.00 89.44 244 LEU A O 1
ATOM 1948 N N . ILE A 1 245 ? 17.075 13.994 -3.138 1.00 92.69 245 ILE A N 1
ATOM 1949 C CA . ILE A 1 245 ? 17.387 12.896 -4.060 1.00 92.69 245 ILE A CA 1
ATOM 1950 C C . ILE A 1 245 ? 16.237 11.895 -4.060 1.00 92.69 245 ILE A C 1
ATOM 1952 O O . ILE A 1 245 ? 15.832 11.419 -3.005 1.00 92.69 245 ILE A O 1
ATOM 1956 N N . ASN A 1 246 ? 15.739 11.548 -5.247 1.00 91.44 246 ASN A N 1
ATOM 1957 C CA . ASN A 1 246 ? 14.804 10.440 -5.406 1.00 91.44 246 ASN A CA 1
ATOM 1958 C C . ASN A 1 246 ? 15.577 9.113 -5.325 1.00 91.44 246 ASN A C 1
ATOM 1960 O O . ASN A 1 246 ? 16.495 8.873 -6.109 1.00 91.44 246 ASN A O 1
ATOM 1964 N N . VAL A 1 247 ? 15.224 8.293 -4.339 1.00 92.31 247 VAL A N 1
ATOM 1965 C CA . VAL A 1 247 ? 15.865 7.016 -4.011 1.00 92.31 247 VAL A CA 1
ATOM 1966 C C . VAL A 1 247 ? 15.172 5.849 -4.713 1.00 92.31 247 VAL A C 1
ATOM 1968 O O . VAL A 1 247 ? 15.836 4.917 -5.157 1.00 92.31 247 VAL A O 1
ATOM 1971 N N . LEU A 1 248 ? 13.841 5.878 -4.798 1.00 94.12 248 LEU A N 1
ATOM 1972 C CA . LEU A 1 248 ? 13.037 4.820 -5.406 1.00 94.12 248 LEU A CA 1
ATOM 1973 C C . LEU A 1 248 ? 11.735 5.418 -5.932 1.00 94.12 248 LEU A C 1
ATOM 1975 O O . LEU A 1 248 ? 11.057 6.143 -5.208 1.00 94.12 248 LEU A O 1
ATOM 1979 N N . SER A 1 249 ? 11.340 5.038 -7.144 1.00 94.12 249 SER A N 1
ATOM 1980 C CA . SER A 1 249 ? 10.048 5.400 -7.729 1.00 94.12 249 SER A CA 1
ATOM 1981 C C . SER A 1 249 ? 9.251 4.139 -8.067 1.00 94.12 249 SER A C 1
ATOM 1983 O O . SER A 1 249 ? 9.755 3.227 -8.712 1.00 94.12 249 SER A O 1
ATOM 1985 N N . LEU A 1 250 ? 7.995 4.045 -7.650 1.00 95.06 250 LEU A N 1
ATOM 1986 C CA . LEU A 1 250 ? 7.126 2.912 -7.955 1.00 95.06 250 LEU A CA 1
ATOM 1987 C C . LEU A 1 250 ? 5.899 3.381 -8.740 1.00 95.06 250 LEU A C 1
ATOM 1989 O O . LEU A 1 250 ? 5.226 4.321 -8.311 1.00 95.06 250 LEU A O 1
ATOM 1993 N N . PRO A 1 251 ? 5.575 2.736 -9.875 1.00 94.19 251 PRO A N 1
ATOM 1994 C CA . PRO A 1 251 ? 4.370 3.050 -10.624 1.00 94.19 251 PRO A CA 1
ATOM 1995 C C . PRO A 1 251 ? 3.150 2.410 -9.953 1.00 94.19 251 PRO A C 1
ATOM 1997 O O . PRO A 1 251 ? 3.098 1.197 -9.754 1.00 94.19 251 PRO A O 1
ATOM 2000 N N . PHE A 1 252 ? 2.150 3.225 -9.656 1.00 95.75 252 PHE A N 1
ATOM 2001 C CA . PHE A 1 252 ? 0.857 2.822 -9.121 1.00 95.75 252 PHE A CA 1
ATOM 2002 C C . PHE A 1 252 ? -0.242 3.014 -10.163 1.00 95.75 252 PHE A C 1
ATOM 2004 O O . PHE A 1 252 ? -0.140 3.842 -11.073 1.00 95.75 252 PHE A O 1
ATOM 2011 N N . ARG A 1 253 ? -1.303 2.222 -10.037 1.00 94.75 253 ARG A N 1
ATOM 2012 C CA . ARG A 1 253 ? -2.521 2.372 -10.829 1.00 94.75 253 ARG A CA 1
ATOM 2013 C C . ARG A 1 253 ? -3.742 2.369 -9.929 1.00 94.75 253 ARG A C 1
ATOM 2015 O O . ARG A 1 253 ? -3.834 1.548 -9.010 1.00 94.75 253 ARG A O 1
ATOM 2022 N N . ALA A 1 254 ? -4.681 3.254 -10.244 1.00 94.31 254 ALA A N 1
ATOM 2023 C CA . ALA A 1 254 ? -5.985 3.279 -9.613 1.00 94.31 254 ALA A CA 1
ATOM 2024 C C . ALA A 1 254 ? -6.681 1.932 -9.838 1.00 94.31 254 ALA A C 1
ATOM 2026 O O . ALA A 1 254 ? -6.655 1.375 -10.940 1.00 94.31 254 ALA A O 1
ATOM 2027 N N . SER A 1 255 ? -7.264 1.383 -8.778 1.00 93.50 255 SER A N 1
ATOM 2028 C CA . SER A 1 255 ? -8.027 0.144 -8.883 1.00 93.50 255 SER A CA 1
ATOM 2029 C C . SER A 1 255 ? -9.375 0.369 -9.557 1.00 93.50 255 SER A C 1
ATOM 2031 O O . SER A 1 255 ? -9.898 1.479 -9.606 1.00 93.50 255 SER A O 1
ATOM 2033 N N . THR A 1 256 ? -9.950 -0.709 -10.084 1.00 93.12 256 THR A N 1
ATOM 2034 C CA . THR A 1 256 ? -11.275 -0.668 -10.706 1.00 93.12 256 THR A CA 1
ATOM 2035 C C . THR A 1 256 ? -12.359 -0.407 -9.662 1.00 93.12 256 THR A C 1
ATOM 2037 O O . THR A 1 256 ? -12.228 -0.800 -8.502 1.00 93.12 256 THR A O 1
ATOM 2040 N N . GLU A 1 257 ? -13.474 0.201 -10.075 1.00 92.12 257 GLU A N 1
ATOM 2041 C CA . GLU A 1 257 ? -14.581 0.519 -9.160 1.00 92.12 257 GLU A CA 1
ATOM 2042 C C . GLU A 1 257 ? -15.134 -0.700 -8.412 1.00 92.12 257 GLU A C 1
ATOM 2044 O O . GLU A 1 257 ? -15.614 -0.565 -7.290 1.00 92.12 257 GLU A O 1
ATOM 2049 N N . VAL A 1 258 ? -15.086 -1.885 -9.028 1.00 92.88 258 VAL A N 1
ATOM 2050 C CA . VAL A 1 258 ? -15.538 -3.138 -8.405 1.00 92.88 258 VAL A CA 1
ATOM 2051 C C . VAL A 1 258 ? -14.675 -3.453 -7.183 1.00 92.88 258 VAL A C 1
ATOM 2053 O O . VAL A 1 258 ? -15.206 -3.606 -6.086 1.00 92.88 258 VAL A O 1
ATOM 2056 N N . VAL A 1 259 ? -13.350 -3.427 -7.352 1.00 91.75 259 VAL A N 1
ATOM 2057 C CA . VAL A 1 259 ? -12.389 -3.665 -6.265 1.00 91.75 259 VAL A CA 1
ATOM 2058 C C . VAL A 1 259 ? -12.500 -2.578 -5.197 1.00 91.75 259 VAL A C 1
ATOM 2060 O O . VAL A 1 259 ? -12.496 -2.880 -4.008 1.00 91.75 259 VAL A O 1
ATOM 2063 N N . VAL A 1 260 ? -12.660 -1.314 -5.601 1.00 93.69 260 VAL A N 1
ATOM 2064 C CA . VAL A 1 260 ? -12.848 -0.193 -4.665 1.00 93.69 260 VAL A CA 1
ATOM 2065 C C . VAL A 1 260 ? -14.098 -0.405 -3.804 1.00 93.69 260 VAL A C 1
ATOM 2067 O O . VAL A 1 260 ? -14.037 -0.255 -2.586 1.00 93.69 260 VAL A O 1
ATOM 2070 N N . LYS A 1 261 ? -15.229 -0.805 -4.399 1.00 94.00 261 LYS A N 1
ATOM 2071 C CA . LYS A 1 261 ? -16.479 -1.071 -3.666 1.00 94.00 261 LYS A CA 1
ATOM 2072 C C . LYS A 1 261 ? -16.342 -2.236 -2.688 1.00 94.00 261 LYS A C 1
ATOM 2074 O O . LYS A 1 261 ? -16.832 -2.130 -1.563 1.00 94.00 261 LYS A O 1
ATOM 2079 N N . GLU A 1 262 ? -15.674 -3.316 -3.084 1.00 93.12 262 GLU A N 1
ATOM 2080 C CA . GLU A 1 262 ? -15.386 -4.454 -2.201 1.00 93.12 262 GLU A CA 1
ATOM 2081 C C . GLU A 1 262 ? -14.503 -4.032 -1.020 1.00 93.12 262 GLU A C 1
ATOM 2083 O O . GLU A 1 262 ? -14.844 -4.298 0.133 1.00 93.12 262 GLU A O 1
ATOM 2088 N N . GLN A 1 263 ? -13.433 -3.280 -1.288 1.00 92.44 263 GLN A N 1
ATOM 2089 C CA . GLN A 1 263 ? -12.526 -2.752 -0.267 1.00 92.44 263 GLN A CA 1
ATOM 2090 C C . GLN A 1 263 ? -13.229 -1.800 0.707 1.00 92.44 263 GLN A C 1
ATOM 2092 O O . GLN A 1 263 ? -13.067 -1.925 1.921 1.00 92.44 263 GLN A O 1
ATOM 2097 N N . ILE A 1 264 ? -14.058 -0.875 0.212 1.00 92.94 264 ILE A N 1
ATOM 2098 C CA . ILE A 1 264 ? -14.850 0.029 1.061 1.00 92.94 264 ILE A CA 1
ATOM 2099 C C . ILE A 1 264 ? -15.837 -0.771 1.920 1.00 92.94 264 ILE A C 1
ATOM 2101 O O . ILE A 1 264 ? -15.949 -0.519 3.121 1.00 92.94 264 ILE A O 1
ATOM 2105 N N . SER A 1 265 ? -16.527 -1.754 1.333 1.00 92.94 265 SER A N 1
ATOM 2106 C CA . SER A 1 265 ? -17.503 -2.595 2.043 1.00 92.94 265 SER A CA 1
ATOM 2107 C C . SER A 1 265 ? -16.844 -3.405 3.160 1.00 92.94 265 SER A C 1
ATOM 2109 O O . SER A 1 265 ? -17.371 -3.475 4.277 1.00 92.94 265 SER A O 1
ATOM 2111 N N . TYR A 1 266 ? -15.662 -3.961 2.887 1.00 92.81 266 TYR A N 1
ATOM 2112 C CA . TYR A 1 266 ? -14.837 -4.648 3.874 1.00 92.81 266 TYR A CA 1
ATOM 2113 C C . TYR A 1 266 ? -14.383 -3.697 4.988 1.00 92.81 266 TYR A C 1
ATOM 2115 O O . TYR A 1 266 ? -14.675 -3.949 6.159 1.00 92.81 266 TYR A O 1
ATOM 2123 N N . ARG A 1 267 ? -13.749 -2.564 4.646 1.00 90.00 267 ARG A N 1
ATOM 2124 C CA . ARG A 1 267 ? -13.277 -1.561 5.621 1.00 90.00 267 ARG A CA 1
ATOM 2125 C C . ARG A 1 267 ? -14.407 -1.078 6.525 1.00 90.00 267 ARG A C 1
ATOM 2127 O O . ARG A 1 267 ? -14.228 -1.006 7.739 1.00 90.00 267 ARG A O 1
ATOM 2134 N N . TYR A 1 268 ? -15.574 -0.786 5.954 1.00 91.56 268 TYR A N 1
ATOM 2135 C CA . TYR A 1 268 ? -16.758 -0.383 6.710 1.00 91.56 268 TYR A CA 1
ATOM 2136 C C . TYR A 1 268 ? -17.197 -1.470 7.698 1.00 91.56 268 TYR A C 1
ATOM 2138 O O . TYR A 1 268 ? -17.425 -1.183 8.875 1.00 91.56 268 TYR A O 1
ATOM 2146 N N . SER A 1 269 ? -17.275 -2.722 7.243 1.00 92.12 269 SER A N 1
ATOM 2147 C CA . SER A 1 269 ? -17.693 -3.857 8.074 1.00 92.12 269 SER A CA 1
ATOM 2148 C C . SER A 1 269 ? -16.700 -4.128 9.207 1.00 92.12 269 SER A C 1
ATOM 2150 O O . SER A 1 269 ? -17.110 -4.278 10.360 1.00 92.12 269 SER A O 1
ATOM 2152 N N . ALA A 1 270 ? -15.398 -4.102 8.909 1.00 90.12 270 ALA A N 1
ATOM 2153 C CA . ALA A 1 270 ? -14.329 -4.276 9.887 1.00 90.12 270 ALA A CA 1
ATOM 2154 C C . ALA A 1 270 ? -14.331 -3.155 10.940 1.00 90.12 270 ALA A C 1
ATOM 2156 O O . ALA A 1 270 ? -14.281 -3.426 12.142 1.00 90.12 270 ALA A O 1
ATOM 2157 N N . LEU A 1 271 ? -14.463 -1.892 10.516 1.00 90.19 271 LEU A N 1
ATOM 2158 C CA . LEU A 1 271 ? -14.557 -0.750 11.429 1.00 90.19 271 LEU A CA 1
ATOM 2159 C C . LEU A 1 271 ? -15.811 -0.822 12.302 1.00 90.19 271 LEU A C 1
ATOM 2161 O O . LEU A 1 271 ? -15.725 -0.623 13.513 1.00 90.19 271 LEU A O 1
ATOM 2165 N N . ARG A 1 272 ? -16.968 -1.155 11.722 1.00 92.56 272 ARG A N 1
ATOM 2166 C CA . ARG A 1 272 ? -18.225 -1.314 12.463 1.00 92.56 272 ARG A CA 1
ATOM 2167 C C . ARG A 1 272 ? -18.117 -2.401 13.535 1.00 92.56 272 ARG A C 1
ATOM 2169 O O . ARG A 1 272 ? -18.538 -2.170 14.667 1.00 92.56 272 ARG A O 1
ATOM 2176 N N . ALA A 1 273 ? -17.544 -3.556 13.201 1.00 91.00 273 ALA A N 1
ATOM 2177 C CA . ALA A 1 273 ? -17.329 -4.644 14.152 1.00 91.00 273 ALA A CA 1
ATOM 2178 C C . ALA A 1 273 ? -16.357 -4.239 15.273 1.00 91.00 273 ALA A C 1
ATOM 2180 O O . ALA A 1 273 ? -16.650 -4.441 16.453 1.00 91.00 273 ALA A O 1
ATOM 2181 N N . ARG A 1 274 ? -15.253 -3.561 14.933 1.00 89.12 274 ARG A N 1
ATOM 2182 C CA . ARG A 1 274 ? -14.300 -3.041 15.924 1.00 89.12 274 ARG A CA 1
ATOM 2183 C C . ARG A 1 274 ? -14.939 -2.020 16.868 1.00 89.12 274 ARG A C 1
ATOM 2185 O O . ARG A 1 274 ? -14.711 -2.075 18.075 1.00 89.12 274 ARG A O 1
ATOM 2192 N N . LEU A 1 275 ? -15.775 -1.119 16.351 1.00 91.38 275 LEU A N 1
ATOM 2193 C CA . LEU A 1 275 ? -16.531 -0.167 17.171 1.00 91.38 275 LEU A CA 1
ATOM 2194 C C . LEU A 1 275 ? -17.533 -0.874 18.095 1.00 91.38 275 LEU A C 1
ATOM 2196 O O . LEU A 1 275 ? -17.688 -0.469 19.246 1.00 91.38 275 LEU A O 1
ATOM 2200 N N . ALA A 1 276 ? -18.189 -1.944 17.640 1.00 91.38 276 ALA A N 1
ATOM 2201 C CA . ALA A 1 276 ? -19.095 -2.730 18.480 1.00 91.38 276 ALA A CA 1
ATOM 2202 C C . ALA A 1 276 ? -18.366 -3.380 19.670 1.00 91.38 276 ALA A C 1
ATOM 2204 O O . ALA A 1 276 ? -18.857 -3.314 20.798 1.00 91.38 276 ALA A O 1
ATOM 2205 N N . ILE A 1 277 ? -17.170 -3.936 19.446 1.00 90.12 277 ILE A N 1
ATOM 2206 C CA . ILE A 1 277 ? -16.316 -4.469 20.519 1.00 90.12 277 ILE A CA 1
ATOM 2207 C C . ILE A 1 277 ? -15.953 -3.358 21.510 1.00 90.12 277 ILE A C 1
ATOM 2209 O O . ILE A 1 277 ? -16.238 -3.477 22.702 1.00 90.12 277 ILE A O 1
ATOM 2213 N N . LEU A 1 278 ? -15.388 -2.247 21.021 1.00 90.00 278 LEU A N 1
ATOM 2214 C CA . LEU A 1 278 ? -14.915 -1.148 21.871 1.00 90.00 278 LEU A CA 1
ATOM 2215 C C . LEU A 1 278 ? -16.047 -0.503 22.679 1.00 90.00 278 LEU A C 1
ATOM 2217 O O . LEU A 1 278 ? -15.893 -0.237 23.868 1.00 90.00 278 LEU A O 1
ATOM 2221 N N . THR A 1 279 ? -17.207 -0.272 22.066 1.00 91.81 279 THR A N 1
ATOM 2222 C CA . THR A 1 279 ? -18.365 0.303 22.770 1.00 91.81 279 THR A CA 1
ATOM 2223 C C . THR A 1 279 ? -18.923 -0.637 23.834 1.00 91.81 279 THR A C 1
ATOM 2225 O O . THR A 1 279 ? -19.402 -0.163 24.863 1.00 91.81 279 THR A O 1
ATOM 2228 N N . THR A 1 280 ? -18.849 -1.952 23.622 1.00 91.31 280 THR A N 1
ATOM 2229 C CA . THR A 1 280 ? -19.254 -2.947 24.623 1.00 91.31 280 THR A CA 1
ATOM 2230 C C . THR A 1 280 ? -18.274 -2.948 25.792 1.00 91.31 280 THR A C 1
ATOM 2232 O O . THR A 1 280 ? -18.700 -2.805 26.934 1.00 91.31 280 THR A O 1
ATOM 2235 N N . GLN A 1 281 ? -16.967 -2.967 25.511 1.00 89.62 281 GLN A N 1
ATOM 2236 C CA . GLN A 1 281 ? -15.923 -2.869 26.535 1.00 89.62 281 GLN A CA 1
ATOM 2237 C C . GLN A 1 281 ? -16.051 -1.587 27.370 1.00 89.62 281 GLN A C 1
ATOM 2239 O O . GLN A 1 281 ? -16.012 -1.653 28.596 1.00 89.62 281 GLN A O 1
ATOM 2244 N N . LEU A 1 282 ? -16.281 -0.432 26.734 1.00 89.75 282 LEU A N 1
ATOM 2245 C CA . LEU A 1 282 ? -16.492 0.841 27.435 1.00 89.75 282 LEU A CA 1
ATOM 2246 C C . LEU A 1 282 ? -17.743 0.839 28.323 1.00 89.75 282 LEU A C 1
ATOM 2248 O O . LEU A 1 282 ? -17.743 1.449 29.390 1.00 89.75 282 LEU A O 1
ATOM 2252 N N . LYS A 1 283 ? -18.825 0.170 27.911 1.00 90.00 283 LYS A N 1
ATOM 2253 C CA . LYS A 1 283 ? -20.026 0.036 28.748 1.00 90.00 283 LYS A CA 1
ATOM 2254 C C . LYS A 1 283 ? -19.741 -0.822 29.976 1.00 90.00 283 LYS A C 1
ATOM 2256 O O . LYS A 1 283 ? -20.107 -0.422 31.079 1.00 90.00 283 LYS A O 1
ATOM 2261 N N . THR A 1 284 ? -19.066 -1.955 29.800 1.00 87.25 284 THR A N 1
ATOM 2262 C CA . THR A 1 284 ? -18.708 -2.851 30.905 1.00 87.25 284 THR A CA 1
ATOM 2263 C C . THR A 1 284 ? -17.779 -2.157 31.904 1.00 87.25 284 THR A C 1
ATOM 2265 O O . THR A 1 284 ? -18.041 -2.206 33.107 1.00 87.25 284 THR A O 1
ATOM 2268 N N . THR A 1 285 ? -16.749 -1.439 31.436 1.00 88.06 285 THR A N 1
ATOM 2269 C CA . THR A 1 285 ? -15.842 -0.687 32.324 1.00 88.06 285 THR A CA 1
ATOM 2270 C C . THR A 1 285 ? -16.559 0.443 33.054 1.00 88.06 285 THR A C 1
ATOM 2272 O O . THR A 1 285 ? -16.379 0.594 34.258 1.00 88.06 285 THR A O 1
ATOM 2275 N N . ASN A 1 286 ? -17.433 1.188 32.374 1.00 90.19 286 ASN A N 1
ATOM 2276 C CA . ASN A 1 286 ? -18.222 2.246 33.003 1.00 90.19 286 ASN A CA 1
ATOM 2277 C C . ASN A 1 286 ? -19.150 1.688 34.102 1.00 90.19 286 ASN A C 1
ATOM 2279 O O . ASN A 1 286 ? -19.204 2.223 35.207 1.00 90.19 286 ASN A O 1
ATOM 2283 N N . ILE A 1 287 ? -19.825 0.559 33.853 1.00 88.44 287 ILE A N 1
ATOM 2284 C CA . ILE A 1 287 ? -20.653 -0.116 34.866 1.00 88.44 287 ILE A CA 1
ATOM 2285 C C . ILE A 1 287 ? -19.806 -0.576 36.060 1.00 88.44 287 ILE A C 1
ATOM 2287 O O . ILE A 1 287 ? -20.239 -0.425 37.201 1.00 88.44 287 ILE A O 1
ATOM 2291 N N . ALA A 1 288 ? -18.615 -1.130 35.822 1.00 85.38 288 ALA A N 1
ATOM 2292 C CA . ALA A 1 288 ? -17.714 -1.551 36.892 1.00 85.38 288 ALA A CA 1
ATOM 2293 C C . ALA A 1 288 ? -17.244 -0.362 37.750 1.00 85.38 288 ALA A C 1
ATOM 2295 O O . ALA A 1 288 ? -17.284 -0.449 38.975 1.00 85.38 288 ALA A O 1
ATOM 2296 N N . CYS A 1 289 ? -16.876 0.763 37.129 1.00 80.44 289 CYS A N 1
ATOM 2297 C CA . CYS A 1 289 ? -16.493 1.984 37.841 1.00 80.44 289 CYS A CA 1
ATOM 2298 C C . CYS A 1 289 ? -17.645 2.569 38.671 1.00 80.44 289 CYS A C 1
ATOM 2300 O O . CYS A 1 289 ? -17.429 2.945 39.819 1.00 80.44 289 CYS A O 1
ATOM 2302 N N . ASN A 1 290 ? -18.873 2.587 38.145 1.00 83.19 290 ASN A N 1
ATOM 2303 C CA . ASN A 1 290 ? -20.037 3.107 38.875 1.00 83.19 290 ASN A CA 1
ATOM 2304 C C . ASN A 1 290 ? -20.466 2.232 40.062 1.00 83.19 290 ASN A C 1
ATOM 2306 O O . ASN A 1 290 ? -21.192 2.707 40.921 1.00 83.19 290 ASN A O 1
ATOM 2310 N N . LYS A 1 291 ? -20.045 0.962 40.121 1.00 75.06 291 LYS A N 1
ATOM 2311 C CA . LYS A 1 291 ? -20.299 0.072 41.269 1.00 75.06 291 LYS A CA 1
ATOM 2312 C C . LYS A 1 291 ? -19.299 0.253 42.417 1.00 75.06 291 LYS A C 1
ATOM 2314 O O . LYS A 1 291 ? -19.506 -0.322 43.480 1.00 75.06 291 LYS A O 1
ATOM 2319 N N . LEU A 1 292 ? -18.203 0.978 42.187 1.00 64.69 292 LEU A N 1
ATOM 2320 C CA . LEU A 1 292 ? -17.157 1.246 43.182 1.00 64.69 292 LEU A CA 1
ATOM 2321 C C . LEU A 1 292 ? -17.369 2.574 43.934 1.00 64.69 292 LEU A C 1
ATOM 2323 O O . LEU A 1 292 ? -16.608 2.865 44.855 1.00 64.69 292 LEU A O 1
ATOM 2327 N N . HIS A 1 293 ? -18.387 3.348 43.551 1.00 50.41 293 HIS A N 1
ATOM 2328 C CA . HIS A 1 293 ? -18.854 4.565 44.218 1.00 50.41 293 HIS A CA 1
ATOM 2329 C C . HIS A 1 293 ? -20.210 4.328 44.881 1.00 50.41 293 HIS A C 1
ATOM 2331 O O . HIS A 1 293 ? -20.437 4.955 45.939 1.00 50.41 293 HIS A O 1
#

Secondary structure (DSSP, 8-state):
----------------------------------------------PPP-----------SSSTTTTTTTS-TTSHHHHHHHHHHHHHHHTTS----HHHHHHHHHHHHHHHT-GGGGGG-EEEEEEEEEEEEEETT--SPPEEEEEEEEEEEEEETTEEEEEEEEEEESS-TT-EEEEEEEHHHHHHHHHHTT--S-HHHHHHHHHHHHHHHHH-TTTEEEEEEE-TTSEEEEEEEEE-SS-EEEEEEEEEEEPPHHHHHHHHHHHHHHHHHHHHHHHHHHHHHHHHHHT--

Foldseek 3Di:
DDDDDDDDDDDDDDDDDDDDDDDDDDDDDDDDDDDDDDDDDDDDDDDDDDDDDDDDDDDDPPPVVVVVVPPPPPPPVVVVVVVVVVVVVVVVPPPDDVVLVVLVVVLVVLVVVQPVCPPPKDWPDWAWFFAFEAEPVDPDGGDTFTKIKTWIFDDDLVDTAKIKIWIGHPVDLQDIKIAIAGQVNVVVQCVVQVDPDDPSVVVVVVVVLRVCRRVPVVAWHWYKYQYPVQK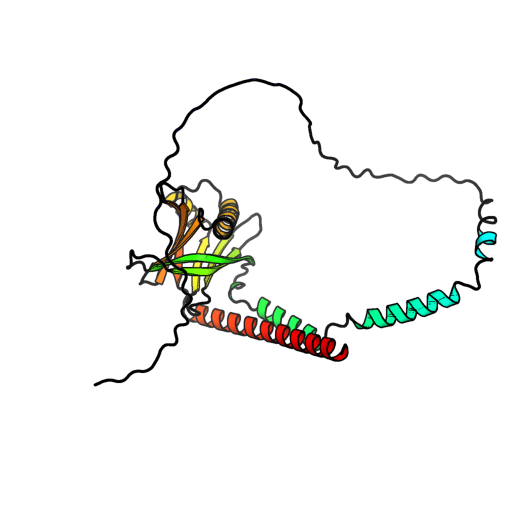IKIWIWGCPVVDIDTNGITIIGRDDPVVSVSNSVSVVSSVVSVVVSVVVVVVVVVVVVVVVD

pLDDT: mean 71.7, std 27.03, range [23.06, 97.06]

Radius of gyration: 32.17 Å; chains: 1; bounding box: 75×88×82 Å

Sequence (293 aa):
MSLMRSDLRVFVSLKTFTHTHFSFKSTPLPFLNSRYASLHYTSFDSFGAFQISSRWHTPVTLIALLHILLFCFPLFTFITGLFTALVVSCACVTMGDPLVVQLEKDFRAIEQSDPSLADGFRVVYDREIPCEMRAAENSGDGSLEGIRVKVLTLGDSQSLVALRVEVTSECDLFFHQTCVINHVGFLRLREHQSLVCDFADFLMTFLKMLNRCIKEPQRFLMVFIVGADGASKMEFVENLEYKLINVLSLPFRASTEVVVKEQISYRYSALRARLAILTTQLKTTNIACNKLH

Organism: Trypanosoma congolense (strain IL3000) (NCBI:txid1068625)